Protein AF-A0A6V8PM82-F1 (afdb_monomer)

Mean predicted aligned error: 12.28 Å

Sequence (290 aa):
NHKRCKEFLENCGERPRVYRNTLIFLCPSESERISFDNFLKKKLAWHFIEKDKTLSITDEQRKEVREKIKKAEAEVKERIRSLYRLILLPSKEGFKEIDLGIPTYGADVTIDKEVYERLRGDGEILEKLSALSLKEKYIKDRDYVKTKNILESFYKTSGEVRVIRDEVLKDSIKEGVRQGLFGVGGIENGKPVCDHFKEEFSPEIVEEEIIIRAELCLPKPIEGISDEMFQSYITKIKECDRTLDITKIEEEIAQYDLSSEQRKKLEKEARRRKDELQDIVKPKEKYHNI

Solvent-accessible surface area (backbone atoms only — not comparable to full-atom values): 16347 Å² total; per-residue (Å²): 110,70,74,62,53,47,50,57,44,48,28,58,82,96,42,77,41,62,65,30,30,73,51,73,44,83,32,69,36,74,86,38,44,65,61,46,52,54,51,51,52,51,47,48,50,42,52,48,60,73,68,44,80,86,61,94,68,51,74,68,55,52,50,51,43,52,52,53,45,54,51,47,60,67,44,46,63,59,52,50,45,57,21,51,31,32,35,39,33,43,26,82,93,50,67,46,77,46,74,74,60,75,79,68,88,89,64,93,67,55,69,68,56,53,50,49,54,50,34,40,72,73,59,52,34,34,85,66,50,56,34,65,60,50,37,65,73,61,28,70,92,35,68,51,40,44,43,40,58,55,58,48,35,32,32,37,36,41,55,46,55,28,61,84,47,74,62,32,56,35,55,16,50,28,51,18,17,43,72,46,68,23,18,31,29,39,68,54,98,88,38,85,43,62,76,42,63,56,42,92,60,81,70,83,66,42,91,61,34,25,40,29,33,35,80,74,56,46,78,73,76,61,52,62,62,50,70,69,59,50,49,50,54,54,50,53,44,71,70,48,90,46,65,71,57,41,52,52,50,54,58,61,56,63,72,37,44,66,52,79,65,54,47,54,52,50,54,52,49,53,49,52,46,46,50,55,59,54,60,71,71,57,77,84,81,73,85,75,91,130

pLDDT: mean 89.61, std 12.21, range [36.56, 98.38]

Organism: NCBI:txid2754717

Structure (mmCIF, N/CA/C/O backbone):
data_AF-A0A6V8PM82-F1
#
_entry.id   AF-A0A6V8PM82-F1
#
loop_
_atom_site.group_PDB
_atom_site.id
_atom_site.type_symbol
_atom_site.label_atom_id
_atom_site.label_alt_id
_atom_site.label_comp_id
_atom_site.label_asym_id
_atom_site.label_entity_id
_atom_site.label_seq_id
_atom_site.pdbx_PDB_ins_code
_atom_site.Cartn_x
_atom_site.Cartn_y
_atom_site.Cartn_z
_atom_site.occupancy
_atom_site.B_iso_or_equiv
_atom_site.auth_seq_id
_atom_site.auth_comp_id
_atom_site.auth_asym_id
_atom_site.auth_atom_id
_atom_site.pdbx_PDB_model_num
ATOM 1 N N . ASN A 1 1 ? -1.133 3.840 -24.202 1.00 86.12 1 ASN A N 1
ATOM 2 C CA . ASN A 1 1 ? -0.928 3.343 -22.818 1.00 86.12 1 ASN A CA 1
ATOM 3 C C . ASN A 1 1 ? -2.239 3.193 -22.048 1.00 86.12 1 ASN A C 1
ATOM 5 O O . ASN A 1 1 ? -2.713 2.071 -21.922 1.00 86.12 1 ASN A O 1
ATOM 9 N N . HIS A 1 2 ? -2.891 4.291 -21.650 1.00 91.38 2 HIS A N 1
ATOM 10 C CA . HIS A 1 2 ? -4.091 4.324 -20.794 1.00 91.38 2 HIS A CA 1
ATOM 11 C C . HIS A 1 2 ? -5.190 3.282 -21.077 1.00 91.38 2 HIS A C 1
ATOM 13 O O . HIS A 1 2 ? -5.573 2.551 -20.169 1.00 91.38 2 HIS A O 1
ATOM 19 N N . LYS A 1 3 ? -5.676 3.161 -22.322 1.00 93.62 3 LYS A N 1
ATOM 20 C CA . LYS A 1 3 ? -6.758 2.214 -22.669 1.00 93.62 3 LYS A CA 1
ATOM 21 C C . LYS A 1 3 ? -6.414 0.761 -22.314 1.00 93.62 3 LYS A C 1
ATOM 23 O O . LYS A 1 3 ? -7.245 0.052 -21.764 1.00 93.62 3 LYS A O 1
ATOM 28 N N . ARG A 1 4 ? -5.181 0.337 -22.601 1.00 93.38 4 ARG A N 1
ATOM 29 C CA . ARG A 1 4 ? -4.720 -1.038 -22.362 1.00 93.38 4 ARG A CA 1
ATOM 30 C C . ARG A 1 4 ? -4.410 -1.286 -20.886 1.00 93.38 4 ARG A C 1
ATOM 32 O O . ARG A 1 4 ? -4.747 -2.336 -20.359 1.00 93.38 4 ARG A O 1
ATOM 39 N N . CYS A 1 5 ? -3.835 -0.300 -20.197 1.00 95.75 5 CYS A N 1
ATOM 40 C CA . CYS A 1 5 ? -3.656 -0.367 -18.744 1.00 95.75 5 CYS A CA 1
ATOM 41 C C . CYS A 1 5 ? -5.002 -0.465 -18.017 1.00 95.75 5 CYS A C 1
ATOM 43 O O . CYS A 1 5 ? -5.119 -1.238 -17.073 1.00 95.75 5 CYS A O 1
ATOM 45 N N . LYS A 1 6 ? -6.027 0.262 -18.482 1.00 95.31 6 LYS A N 1
ATOM 46 C CA . LYS A 1 6 ? -7.388 0.182 -17.937 1.00 95.31 6 LYS A CA 1
ATOM 47 C C . LYS A 1 6 ? -7.970 -1.225 -18.073 1.00 95.31 6 LYS A C 1
ATOM 49 O O . LYS A 1 6 ? -8.468 -1.765 -17.097 1.00 95.31 6 LYS A O 1
ATOM 54 N N . GLU A 1 7 ? -7.820 -1.848 -19.238 1.00 95.06 7 GLU A N 1
ATOM 55 C CA . GLU A 1 7 ? -8.253 -3.232 -19.462 1.00 95.06 7 GLU A CA 1
ATOM 56 C C . GLU A 1 7 ? -7.586 -4.216 -18.484 1.00 95.06 7 GLU A C 1
ATOM 58 O O . GLU A 1 7 ? -8.271 -5.030 -17.867 1.00 95.06 7 GLU A O 1
ATOM 63 N N . PHE A 1 8 ? -6.269 -4.101 -18.279 1.00 94.81 8 PHE A N 1
ATOM 64 C CA . PHE A 1 8 ? -5.537 -4.927 -17.310 1.00 94.81 8 PHE A CA 1
ATOM 65 C C . PHE A 1 8 ? -5.899 -4.627 -15.854 1.00 94.81 8 PHE A C 1
ATOM 67 O O . PHE A 1 8 ? -5.850 -5.520 -15.006 1.00 94.81 8 PHE A O 1
ATOM 74 N N . LEU A 1 9 ? -6.248 -3.377 -15.554 1.00 95.00 9 LEU A N 1
ATOM 75 C CA . LEU A 1 9 ? -6.703 -2.966 -14.233 1.00 95.00 9 LEU A CA 1
ATOM 76 C C . LEU A 1 9 ? -8.090 -3.526 -13.915 1.00 95.00 9 LEU A C 1
ATOM 78 O O . LEU A 1 9 ? -8.347 -3.907 -12.776 1.00 95.00 9 LEU A O 1
ATOM 82 N N . GLU A 1 10 ? -8.969 -3.585 -14.911 1.00 94.69 10 GLU A N 1
ATOM 83 C CA . GLU A 1 10 ? -10.346 -4.050 -14.762 1.00 94.69 10 GLU A CA 1
ATOM 84 C C . GLU A 1 10 ? -10.457 -5.575 -14.822 1.00 94.69 10 GLU A C 1
ATOM 86 O O . GLU A 1 10 ? -11.339 -6.126 -14.164 1.00 94.69 10 GLU A O 1
ATOM 91 N N . ASN A 1 11 ? -9.551 -6.267 -15.527 1.00 95.50 11 ASN A N 1
ATOM 92 C CA . ASN A 1 11 ? -9.669 -7.700 -15.804 1.00 95.50 11 ASN A CA 1
ATOM 93 C C . ASN A 1 11 ? -8.402 -8.518 -15.479 1.00 95.50 11 ASN A C 1
ATOM 95 O O . ASN A 1 11 ? -7.257 -8.058 -15.552 1.00 95.50 11 ASN A O 1
ATOM 99 N N . CYS A 1 12 ? -8.610 -9.784 -15.124 1.00 91.06 12 CYS A N 1
ATOM 100 C CA . CYS A 1 12 ? -7.585 -10.816 -14.995 1.00 91.06 12 CYS A CA 1
ATOM 101 C C . CYS A 1 12 ? -8.008 -12.022 -15.842 1.00 91.06 12 CYS A C 1
ATOM 103 O O . CYS A 1 12 ? -8.772 -12.878 -15.390 1.00 91.06 12 CYS A O 1
ATOM 105 N N . GLY A 1 13 ? -7.570 -12.040 -17.104 1.00 90.50 13 GLY A N 1
ATOM 106 C CA . GLY A 1 13 ? -8.181 -12.900 -18.115 1.00 90.50 13 GLY A CA 1
ATOM 107 C C . GLY A 1 13 ? -9.628 -12.467 -18.348 1.00 90.50 13 GLY A C 1
ATOM 108 O O . GLY A 1 13 ? -9.888 -11.288 -18.567 1.00 90.50 13 GLY A O 1
ATOM 109 N N . GLU A 1 14 ? -10.565 -13.403 -18.241 1.00 92.19 14 GLU A N 1
ATOM 110 C CA . GLU A 1 14 ? -11.999 -13.149 -18.455 1.00 92.19 14 GLU A CA 1
ATOM 111 C C . GLU A 1 14 ? -12.741 -12.668 -17.197 1.00 92.19 14 GLU A C 1
ATOM 113 O O . GLU A 1 14 ? -13.923 -12.339 -17.256 1.00 92.19 14 GLU A O 1
ATOM 118 N N . ARG A 1 15 ? -12.079 -12.648 -16.032 1.00 95.88 15 ARG A N 1
ATOM 119 C CA . ARG A 1 15 ? -12.718 -12.300 -14.754 1.00 95.88 15 ARG A CA 1
ATOM 120 C C . ARG A 1 15 ? -12.429 -10.851 -14.361 1.00 95.88 15 ARG A C 1
ATOM 122 O O . ARG A 1 15 ? -11.290 -10.408 -14.534 1.00 95.88 15 ARG A O 1
ATOM 129 N N . PRO A 1 16 ? -13.384 -10.147 -13.724 1.00 96.06 16 PRO A N 1
ATOM 130 C CA . PRO A 1 16 ? -13.113 -8.850 -13.120 1.00 96.06 16 PRO A CA 1
ATOM 131 C C . PRO A 1 16 ? -11.991 -8.946 -12.082 1.00 96.06 16 PRO A C 1
ATOM 133 O O . PRO A 1 16 ? -11.987 -9.825 -11.215 1.00 96.06 16 PRO A O 1
ATOM 136 N N . ARG A 1 17 ? -11.031 -8.025 -12.146 1.00 95.56 17 ARG A N 1
ATOM 137 C CA . ARG A 1 17 ? -9.928 -7.953 -11.192 1.00 95.56 17 ARG A CA 1
ATOM 138 C C . ARG A 1 17 ? -10.409 -7.359 -9.874 1.00 95.56 17 ARG A C 1
ATOM 140 O O . ARG A 1 17 ? -11.002 -6.280 -9.824 1.00 95.56 17 ARG A O 1
ATOM 147 N N . VAL A 1 18 ? -10.090 -8.064 -8.795 1.00 95.88 18 VAL A N 1
ATOM 148 C CA . VAL A 1 18 ? -10.409 -7.662 -7.422 1.00 95.88 18 VAL A CA 1
ATOM 149 C C . VAL A 1 18 ? -9.288 -6.799 -6.839 1.00 95.88 18 VAL A C 1
ATOM 151 O O . VAL A 1 18 ? -9.529 -5.674 -6.416 1.00 95.88 18 VAL A O 1
ATOM 154 N N . TYR A 1 19 ? -8.048 -7.289 -6.888 1.00 96.25 19 TYR A N 1
ATOM 155 C CA . TYR A 1 19 ? -6.870 -6.596 -6.359 1.00 96.25 19 TYR A CA 1
ATOM 156 C C . TYR A 1 19 ? -6.294 -5.634 -7.392 1.00 96.25 19 TYR A C 1
ATOM 158 O O . TYR A 1 19 ? -5.346 -5.944 -8.112 1.00 96.25 19 TYR A O 1
ATOM 166 N N . ARG A 1 20 ? -6.958 -4.489 -7.541 1.00 95.62 20 ARG A N 1
ATOM 167 C CA . ARG A 1 20 ? -6.620 -3.484 -8.553 1.00 95.62 20 ARG A CA 1
ATOM 168 C C . ARG A 1 20 ? -5.468 -2.597 -8.112 1.00 95.62 20 ARG A C 1
ATOM 170 O O . ARG A 1 20 ? -4.673 -2.186 -8.947 1.00 95.62 20 ARG A O 1
ATOM 177 N N . ASN A 1 21 ? -5.362 -2.312 -6.815 1.00 96.75 21 ASN A N 1
ATOM 178 C CA . ASN A 1 21 ? -4.400 -1.346 -6.299 1.00 96.75 21 ASN A CA 1
ATOM 179 C C . ASN A 1 21 ? -2.950 -1.855 -6.325 1.00 96.75 21 ASN A C 1
ATOM 181 O O . ASN A 1 21 ? -2.027 -1.059 -6.205 1.00 96.75 21 ASN A O 1
ATOM 185 N N . THR A 1 22 ? -2.731 -3.155 -6.533 1.00 94.19 22 THR A N 1
ATOM 186 C CA . THR A 1 22 ? -1.397 -3.775 -6.564 1.00 94.19 22 THR A CA 1
ATOM 187 C C . THR A 1 22 ? -0.667 -3.622 -7.899 1.00 94.19 22 THR A C 1
ATOM 189 O O . THR A 1 22 ? 0.520 -3.928 -7.983 1.00 94.19 22 THR A O 1
ATOM 192 N N . LEU A 1 23 ? -1.347 -3.160 -8.954 1.00 95.56 23 LEU A N 1
ATOM 193 C CA . LEU A 1 23 ? -0.733 -2.995 -10.269 1.00 95.56 23 LEU A CA 1
ATOM 194 C C . LEU A 1 23 ? 0.030 -1.676 -10.375 1.00 95.56 23 LEU A C 1
ATOM 196 O O . LEU A 1 23 ? -0.482 -0.614 -10.028 1.00 95.56 23 LEU A O 1
ATOM 200 N N . ILE A 1 24 ? 1.233 -1.757 -10.935 1.00 97.00 24 ILE A N 1
ATOM 201 C CA . ILE A 1 24 ? 2.079 -0.621 -11.298 1.00 97.00 24 ILE A CA 1
ATOM 202 C C . ILE A 1 24 ? 2.462 -0.826 -12.760 1.00 97.00 24 ILE A C 1
ATOM 204 O O . ILE A 1 24 ? 3.026 -1.863 -13.113 1.00 97.00 24 ILE A O 1
ATOM 208 N N . PHE A 1 25 ? 2.136 0.133 -13.623 1.00 97.44 25 PHE A N 1
ATOM 209 C CA . PHE A 1 25 ? 2.439 0.024 -15.047 1.00 97.44 25 PHE A CA 1
ATOM 210 C C . PHE A 1 25 ? 3.606 0.926 -15.411 1.00 97.44 25 PHE A C 1
ATOM 212 O O . PHE A 1 25 ? 3.500 2.140 -15.268 1.00 97.44 25 PHE A O 1
ATOM 219 N N . LEU A 1 26 ? 4.674 0.347 -15.956 1.00 96.81 26 LEU A N 1
ATOM 220 C CA . LEU A 1 26 ? 5.738 1.099 -16.610 1.00 96.81 26 LEU A CA 1
ATOM 221 C C . LEU A 1 26 ? 5.440 1.194 -18.109 1.00 96.81 26 LEU A C 1
ATOM 223 O O . LEU A 1 26 ? 5.347 0.184 -18.807 1.00 96.81 26 LEU A O 1
ATOM 227 N N . CYS A 1 27 ? 5.266 2.415 -18.594 1.00 96.44 27 CYS A N 1
ATOM 228 C CA . CYS A 1 27 ? 4.788 2.718 -19.932 1.00 96.44 27 CYS A CA 1
ATOM 229 C C . CYS A 1 27 ? 5.821 3.515 -20.742 1.00 96.44 27 CYS A C 1
ATOM 231 O O . CYS A 1 27 ? 6.592 4.296 -20.175 1.00 96.44 27 CYS A O 1
ATOM 233 N N . PRO A 1 28 ? 5.814 3.363 -22.079 1.00 95.19 28 PRO A N 1
ATOM 234 C CA . PRO A 1 28 ? 6.644 4.175 -22.950 1.00 95.19 28 PRO A CA 1
ATOM 235 C C . PRO A 1 28 ? 6.141 5.623 -22.998 1.00 95.19 28 PRO A C 1
ATOM 237 O O . PRO A 1 28 ? 4.937 5.859 -23.115 1.00 95.19 28 PRO A O 1
ATOM 240 N N . SER A 1 29 ? 7.053 6.588 -22.982 1.00 94.00 29 SER A N 1
ATOM 241 C CA . SER A 1 29 ? 6.773 7.974 -23.327 1.00 94.00 29 SER A CA 1
ATOM 242 C C . SER A 1 29 ? 6.595 8.099 -24.836 1.00 94.00 29 SER A C 1
ATOM 244 O O . SER A 1 29 ? 7.495 7.786 -25.618 1.00 94.00 29 SER A O 1
ATOM 246 N N . GLU A 1 30 ? 5.431 8.587 -25.260 1.00 91.62 30 GLU A N 1
ATOM 247 C CA . GLU A 1 30 ? 5.135 8.773 -26.683 1.00 91.62 30 GLU A CA 1
ATOM 248 C C . GLU A 1 30 ? 6.036 9.842 -27.326 1.00 91.62 30 GLU A C 1
ATOM 250 O O . GLU A 1 30 ? 6.325 9.753 -28.518 1.00 91.62 30 GLU A O 1
ATOM 255 N N . SER A 1 31 ? 6.576 10.787 -26.542 1.00 91.00 31 SER A N 1
ATOM 256 C CA . SER A 1 31 ? 7.544 11.776 -27.038 1.00 91.00 31 SER A CA 1
ATOM 257 C C . SER A 1 31 ? 8.873 11.144 -27.467 1.00 91.00 31 SER A C 1
ATOM 259 O O . SER A 1 31 ? 9.526 11.638 -28.382 1.00 91.00 31 SER A O 1
ATOM 261 N N . GLU A 1 32 ? 9.271 10.036 -26.835 1.00 92.25 32 GLU A N 1
ATOM 262 C CA . GLU A 1 32 ? 10.537 9.345 -27.115 1.00 92.25 32 GLU A CA 1
ATOM 263 C C . GLU A 1 32 ? 10.401 8.278 -28.207 1.00 92.25 32 GLU A C 1
ATOM 265 O O . GLU A 1 32 ? 11.404 7.820 -28.760 1.00 92.25 32 GLU A O 1
ATOM 270 N N . ARG A 1 33 ? 9.168 7.886 -28.559 1.00 93.31 33 ARG A N 1
ATOM 271 C CA . ARG A 1 33 ? 8.899 6.771 -29.477 1.00 93.31 33 ARG A CA 1
ATOM 272 C C . ARG A 1 33 ? 9.549 6.965 -30.844 1.00 93.31 33 ARG A C 1
ATOM 274 O O . ARG A 1 33 ? 10.238 6.070 -31.321 1.00 93.31 33 ARG A O 1
ATOM 281 N N . ILE A 1 34 ? 9.384 8.137 -31.460 1.00 95.12 34 ILE A N 1
ATOM 282 C CA . ILE A 1 34 ? 9.930 8.414 -32.802 1.00 95.12 34 ILE A CA 1
ATOM 283 C C . ILE A 1 34 ? 11.464 8.342 -32.790 1.00 95.12 34 ILE A C 1
ATOM 285 O O . ILE A 1 34 ? 12.078 7.755 -33.684 1.00 95.12 34 ILE A O 1
ATOM 289 N N . SER A 1 35 ? 12.088 8.925 -31.764 1.00 93.81 35 SER A N 1
ATOM 290 C CA . SER A 1 35 ? 13.542 8.905 -31.575 1.00 93.81 35 SER A CA 1
ATOM 291 C C . SER A 1 35 ? 14.058 7.472 -31.407 1.00 93.81 35 SER A C 1
ATOM 293 O O . SER A 1 35 ? 15.005 7.061 -32.086 1.00 93.81 35 SER A O 1
ATOM 295 N N . PHE A 1 36 ? 13.382 6.683 -30.567 1.00 95.38 36 PHE A N 1
ATOM 296 C CA . PHE A 1 36 ? 13.703 5.280 -30.328 1.00 95.38 36 PHE A CA 1
ATOM 297 C C . PHE A 1 36 ? 13.551 4.416 -31.588 1.00 95.38 36 PHE A C 1
ATOM 299 O O . PHE A 1 36 ? 14.454 3.645 -31.919 1.00 95.38 36 PHE A O 1
ATOM 306 N N . ASP A 1 37 ? 12.458 4.579 -32.334 1.00 96.12 37 ASP A N 1
ATOM 307 C CA . ASP A 1 37 ? 12.194 3.823 -33.561 1.00 96.12 37 ASP A CA 1
ATOM 308 C C . ASP A 1 37 ? 13.252 4.107 -34.634 1.00 96.12 37 ASP A C 1
ATOM 310 O O . ASP A 1 37 ? 13.757 3.186 -35.283 1.00 96.12 37 ASP A O 1
ATOM 314 N N . ASN A 1 38 ? 13.638 5.374 -34.806 1.00 96.62 38 ASN A N 1
ATOM 315 C CA . ASN A 1 38 ? 14.694 5.764 -35.741 1.00 96.62 38 ASN A CA 1
ATOM 316 C C . ASN A 1 38 ? 16.052 5.176 -35.342 1.00 96.62 38 ASN A C 1
ATOM 318 O O . ASN A 1 38 ? 16.787 4.666 -36.193 1.00 96.62 38 ASN A O 1
ATOM 322 N N . PHE A 1 39 ? 16.372 5.201 -34.048 1.00 96.69 39 PHE A N 1
ATOM 323 C CA . PHE A 1 39 ? 17.567 4.563 -33.508 1.00 96.69 39 PHE A CA 1
ATOM 324 C C . PHE A 1 39 ? 17.580 3.052 -33.786 1.00 96.69 39 PHE A C 1
ATOM 326 O O . PHE A 1 39 ? 18.575 2.530 -34.295 1.00 96.69 39 PHE A O 1
ATOM 333 N N . LEU A 1 40 ? 16.469 2.357 -33.527 1.00 95.75 40 LEU A N 1
ATOM 334 C CA . LEU A 1 40 ? 16.364 0.913 -33.728 1.00 95.75 40 LEU A CA 1
ATOM 335 C C . LEU A 1 40 ? 16.482 0.535 -35.209 1.00 95.75 40 LEU A C 1
ATOM 337 O O . LEU A 1 40 ? 17.244 -0.371 -35.549 1.00 95.75 40 LEU A O 1
ATOM 341 N N . LYS A 1 41 ? 15.799 1.263 -36.104 1.00 96.69 41 LYS A N 1
ATOM 342 C CA . LYS A 1 41 ? 15.927 1.082 -37.560 1.00 96.69 41 LYS A CA 1
ATOM 343 C C . LYS A 1 41 ? 17.373 1.242 -38.015 1.00 96.69 41 LYS A C 1
ATOM 345 O O . LYS A 1 41 ? 17.871 0.407 -38.764 1.00 96.69 41 LYS A O 1
ATOM 350 N N . LYS A 1 42 ? 18.070 2.271 -37.526 1.00 96.12 42 LYS A N 1
ATOM 351 C CA . LYS A 1 42 ? 19.482 2.508 -37.851 1.00 96.12 42 LYS A CA 1
ATOM 352 C C . LYS A 1 42 ? 20.384 1.388 -37.328 1.00 96.12 42 LYS A C 1
ATOM 354 O O . LYS A 1 42 ? 21.257 0.929 -38.058 1.00 96.12 42 LYS A O 1
ATOM 359 N N . LYS A 1 43 ? 20.155 0.903 -36.102 1.00 95.38 43 LYS A N 1
ATOM 360 C CA . LYS A 1 43 ? 20.876 -0.252 -35.540 1.00 95.38 43 LYS A CA 1
ATOM 361 C C . LYS A 1 43 ? 20.697 -1.501 -36.407 1.00 95.38 43 LYS A C 1
ATOM 363 O O . LYS A 1 43 ? 21.684 -2.167 -36.715 1.00 95.38 43 LYS A O 1
ATOM 368 N N . LEU A 1 44 ? 19.462 -1.796 -36.817 1.00 95.94 44 LEU A N 1
ATOM 369 C CA . LEU A 1 44 ? 19.150 -2.930 -37.691 1.00 95.94 44 LEU A CA 1
ATOM 370 C C . LEU A 1 44 ? 19.777 -2.773 -39.077 1.00 95.94 44 LEU A C 1
ATOM 372 O O . LEU A 1 44 ? 20.352 -3.729 -39.582 1.00 95.94 44 LEU A O 1
ATOM 376 N N . ALA A 1 45 ? 19.740 -1.571 -39.658 1.00 96.19 45 ALA A N 1
ATOM 377 C CA . ALA A 1 45 ? 20.392 -1.287 -40.933 1.00 96.19 45 ALA A CA 1
ATOM 378 C C . ALA A 1 45 ? 21.894 -1.598 -40.880 1.00 96.19 45 ALA A C 1
ATOM 380 O O . ALA A 1 45 ? 22.403 -2.277 -41.767 1.00 96.19 45 ALA A O 1
ATOM 381 N N . TRP A 1 46 ? 22.590 -1.201 -39.807 1.00 95.56 46 TRP A N 1
ATOM 382 C CA . TRP A 1 46 ? 23.998 -1.566 -39.628 1.00 95.56 46 TRP A CA 1
ATOM 383 C C . TRP A 1 46 ? 24.215 -3.078 -39.531 1.00 95.56 46 TRP A C 1
ATOM 385 O O . TRP A 1 46 ? 25.141 -3.592 -40.150 1.00 95.56 46 TRP A O 1
ATOM 395 N N . HIS A 1 47 ? 23.343 -3.801 -38.821 1.00 93.38 47 HIS A N 1
ATOM 396 C CA . HIS A 1 47 ? 23.418 -5.266 -38.755 1.00 93.38 47 HIS A CA 1
ATOM 397 C C . HIS A 1 47 ? 23.165 -5.923 -40.118 1.00 93.38 47 HIS A C 1
ATOM 399 O O . HIS A 1 47 ? 23.768 -6.950 -40.421 1.00 93.38 47 HIS A O 1
ATOM 405 N N . PHE A 1 48 ? 22.272 -5.364 -40.939 1.00 94.69 48 PHE A N 1
ATOM 406 C CA . PHE A 1 48 ? 22.040 -5.867 -42.291 1.00 94.69 48 PHE A CA 1
ATOM 407 C C . PHE A 1 48 ? 23.254 -5.635 -43.188 1.00 94.69 48 PHE A C 1
ATOM 409 O O . PHE A 1 48 ? 23.677 -6.573 -43.853 1.00 94.69 48 PHE A O 1
ATOM 416 N N . ILE A 1 49 ? 23.866 -4.448 -43.133 1.00 93.62 49 ILE A N 1
ATOM 417 C CA . ILE A 1 49 ? 25.096 -4.142 -43.880 1.00 93.62 49 ILE A CA 1
ATOM 418 C C . ILE A 1 49 ? 26.238 -5.082 -43.473 1.00 93.62 49 ILE A C 1
ATOM 420 O O . ILE A 1 49 ? 26.952 -5.580 -44.333 1.00 93.62 49 ILE A O 1
ATOM 424 N N . GLU A 1 50 ? 26.408 -5.361 -42.177 1.00 92.00 50 GLU A N 1
ATOM 425 C CA . GLU A 1 50 ? 27.460 -6.273 -41.707 1.00 92.00 50 GLU A CA 1
ATOM 426 C C . GLU A 1 50 ? 27.264 -7.715 -42.206 1.00 92.00 50 GLU A C 1
ATOM 428 O O . GLU A 1 50 ? 28.235 -8.409 -42.518 1.00 92.00 50 GLU A O 1
ATOM 433 N N . LYS A 1 51 ? 26.010 -8.177 -42.272 1.00 91.69 51 LYS A N 1
ATOM 434 C CA . LYS A 1 51 ? 25.669 -9.551 -42.671 1.00 91.69 51 LYS A CA 1
ATOM 435 C C . LYS A 1 51 ? 25.628 -9.753 -44.183 1.00 91.69 51 LYS A C 1
ATOM 437 O O . LYS A 1 51 ? 25.758 -10.892 -44.636 1.00 91.69 51 LYS A O 1
ATOM 442 N N . ASP A 1 52 ? 25.428 -8.689 -44.951 1.00 91.75 52 ASP A N 1
ATOM 443 C CA . ASP A 1 52 ? 25.316 -8.765 -46.399 1.00 91.75 52 ASP A CA 1
ATOM 444 C C . ASP A 1 52 ? 26.696 -8.902 -47.060 1.00 91.75 52 ASP A C 1
ATOM 446 O O . ASP A 1 52 ? 27.505 -7.976 -47.111 1.00 91.75 52 ASP A O 1
ATOM 450 N N . LYS A 1 53 ? 26.964 -10.098 -47.591 1.00 86.19 53 LYS A N 1
ATOM 451 C CA . LYS A 1 53 ? 28.213 -10.418 -48.296 1.00 86.19 53 LYS A CA 1
ATOM 452 C C . LYS A 1 53 ? 28.229 -9.932 -49.748 1.00 86.19 53 LYS A C 1
ATOM 454 O O . LYS A 1 53 ? 29.281 -10.005 -50.376 1.00 86.19 53 LYS A O 1
ATOM 459 N N . THR A 1 54 ? 27.089 -9.499 -50.287 1.00 90.94 54 THR A N 1
ATOM 460 C CA . THR A 1 54 ? 26.965 -9.022 -51.673 1.00 90.94 54 THR A CA 1
ATOM 461 C C . THR A 1 54 ? 27.416 -7.570 -51.826 1.00 90.94 54 THR A C 1
ATOM 463 O O . THR A 1 54 ? 27.763 -7.143 -52.926 1.00 90.94 54 THR A O 1
ATOM 466 N N . LEU A 1 55 ? 27.479 -6.823 -50.720 1.00 87.31 55 LEU A N 1
ATOM 467 C CA . LEU A 1 55 ? 27.973 -5.453 -50.696 1.00 87.31 55 LEU A CA 1
ATOM 468 C C . LEU A 1 55 ? 29.493 -5.414 -50.899 1.00 87.31 55 LEU A C 1
ATOM 470 O O . LEU A 1 55 ? 30.263 -6.070 -50.194 1.00 87.31 55 LEU A O 1
ATOM 474 N N . SER A 1 56 ? 29.942 -4.584 -51.838 1.00 84.06 56 SER A N 1
ATOM 475 C CA . SER A 1 56 ? 31.363 -4.293 -52.053 1.00 84.06 56 SER A CA 1
ATOM 476 C C . SER A 1 56 ? 31.861 -3.253 -51.042 1.00 84.06 56 SER A C 1
ATOM 478 O O . SER A 1 56 ? 32.035 -2.085 -51.374 1.00 84.06 56 SER A O 1
ATOM 480 N N . ILE A 1 57 ? 32.048 -3.683 -49.793 1.00 86.75 57 ILE A N 1
ATOM 481 C CA . ILE A 1 57 ? 32.543 -2.859 -48.676 1.00 86.75 57 ILE A CA 1
ATOM 482 C C . ILE A 1 57 ? 34.033 -3.100 -48.405 1.00 86.75 57 ILE A C 1
ATOM 484 O O . ILE A 1 57 ? 34.458 -4.254 -48.268 1.00 86.75 57 ILE A O 1
ATOM 488 N N . THR A 1 58 ? 34.806 -2.013 -48.290 1.00 89.44 58 THR A N 1
ATOM 489 C CA . THR A 1 58 ? 36.244 -2.047 -47.957 1.00 89.44 58 THR A CA 1
ATOM 490 C C . THR A 1 58 ? 36.477 -2.463 -46.504 1.00 89.44 58 THR A C 1
ATOM 492 O O . THR A 1 58 ? 35.566 -2.428 -45.671 1.00 89.44 58 THR A O 1
ATOM 495 N N . ASP A 1 59 ? 37.710 -2.841 -46.166 1.00 87.75 59 ASP A N 1
ATOM 496 C CA . ASP A 1 59 ? 38.062 -3.206 -44.790 1.00 87.75 59 ASP A CA 1
ATOM 497 C C . ASP A 1 59 ? 37.903 -2.033 -43.810 1.00 87.75 59 ASP A C 1
ATOM 499 O O . ASP A 1 59 ? 37.449 -2.239 -42.679 1.00 87.75 59 ASP A O 1
ATOM 503 N N . GLU A 1 60 ? 38.176 -0.792 -44.238 1.00 90.88 60 GLU A N 1
ATOM 504 C CA . GLU A 1 60 ? 37.905 0.390 -43.409 1.00 90.88 60 GLU A CA 1
ATOM 505 C C . GLU A 1 60 ? 36.404 0.577 -43.160 1.00 90.88 60 GLU A C 1
ATOM 507 O O . GLU A 1 60 ? 35.995 0.805 -42.021 1.00 90.88 60 GLU A O 1
ATOM 512 N N . GLN A 1 61 ? 35.566 0.407 -44.189 1.00 91.62 61 GLN A N 1
ATOM 513 C CA . GLN A 1 61 ? 34.108 0.493 -44.054 1.00 91.62 61 GLN A CA 1
ATOM 514 C C . GLN A 1 61 ? 33.557 -0.615 -43.149 1.00 91.62 61 GLN A C 1
ATOM 516 O O . GLN A 1 61 ? 32.691 -0.361 -42.313 1.00 91.62 61 GLN A O 1
ATOM 521 N N . ARG A 1 62 ? 34.089 -1.843 -43.247 1.00 90.00 62 ARG A N 1
ATOM 522 C CA . ARG A 1 62 ? 33.735 -2.946 -42.334 1.00 90.00 62 ARG A CA 1
ATOM 523 C C . ARG A 1 62 ? 34.070 -2.605 -40.886 1.00 90.00 62 ARG A C 1
ATOM 525 O O . ARG A 1 62 ? 33.279 -2.906 -39.990 1.00 90.00 62 ARG A O 1
ATOM 532 N N . LYS A 1 63 ? 35.227 -1.981 -40.644 1.00 92.81 63 LYS A N 1
ATOM 533 C CA . LYS A 1 63 ? 35.614 -1.524 -39.306 1.00 92.81 63 LYS A CA 1
ATOM 534 C C . LYS A 1 63 ? 34.660 -0.443 -38.796 1.00 92.81 63 LYS A C 1
ATOM 536 O O . LYS A 1 63 ? 34.186 -0.562 -37.668 1.00 92.81 63 LYS A O 1
ATOM 541 N N . GLU A 1 64 ? 34.310 0.539 -39.628 1.00 93.94 64 GLU A N 1
ATOM 542 C CA . GLU A 1 64 ? 33.340 1.576 -39.260 1.00 93.94 64 GLU A CA 1
ATOM 543 C C . GLU A 1 64 ? 31.977 0.968 -38.895 1.00 93.94 64 GLU A C 1
ATOM 545 O O . GLU A 1 64 ? 31.422 1.289 -37.844 1.00 93.94 64 GLU A O 1
ATOM 550 N N . VAL A 1 65 ? 31.446 0.052 -39.714 1.00 93.94 65 VAL A N 1
ATOM 551 C CA . VAL A 1 65 ? 30.159 -0.616 -39.451 1.00 93.94 65 VAL A CA 1
ATOM 552 C C . VAL A 1 65 ? 30.177 -1.316 -38.089 1.00 93.94 65 VAL A C 1
ATOM 554 O O . VAL A 1 65 ? 29.257 -1.117 -37.293 1.00 93.94 65 VAL A O 1
ATOM 557 N N . ARG A 1 66 ? 31.245 -2.059 -37.770 1.00 93.25 66 ARG A N 1
ATOM 558 C CA . ARG A 1 66 ? 31.408 -2.710 -36.457 1.00 93.25 66 ARG A CA 1
ATOM 559 C C . ARG A 1 66 ? 31.440 -1.708 -35.306 1.00 93.25 66 ARG A C 1
ATOM 561 O O . ARG A 1 66 ? 30.823 -1.944 -34.269 1.00 93.25 66 ARG A O 1
ATOM 568 N N . GLU A 1 67 ? 32.120 -0.576 -35.474 1.00 95.50 67 GLU A N 1
ATOM 569 C CA . GLU A 1 67 ? 32.146 0.489 -34.467 1.00 95.50 67 GLU A CA 1
ATOM 570 C C . GLU A 1 67 ? 30.757 1.112 -34.257 1.00 95.50 67 GLU A C 1
ATOM 572 O O . GLU A 1 67 ? 30.343 1.319 -33.113 1.00 95.50 67 GLU A O 1
ATOM 577 N N . LYS A 1 68 ? 29.993 1.357 -35.333 1.00 95.31 68 LYS A N 1
ATOM 578 C CA . LYS A 1 68 ? 28.606 1.847 -35.231 1.00 95.31 68 LYS A CA 1
ATOM 579 C C . LYS A 1 68 ? 27.695 0.836 -34.539 1.00 95.31 68 LYS A C 1
ATOM 581 O O . LYS A 1 68 ? 26.868 1.253 -33.729 1.00 95.31 68 LYS A O 1
ATOM 586 N N . ILE A 1 69 ? 27.843 -0.459 -34.832 1.00 95.00 69 ILE A N 1
ATOM 587 C CA . ILE A 1 69 ? 27.102 -1.540 -34.165 1.00 95.00 69 ILE A CA 1
ATOM 588 C C . ILE A 1 69 ? 27.405 -1.532 -32.671 1.00 95.00 69 ILE A C 1
ATOM 590 O O . ILE A 1 69 ? 26.479 -1.385 -31.878 1.00 95.00 69 ILE A O 1
ATOM 594 N N . LYS A 1 70 ? 28.687 -1.579 -32.293 1.00 95.44 70 LYS A N 1
ATOM 595 C CA . LYS A 1 70 ? 29.115 -1.579 -30.889 1.00 95.44 70 LYS A CA 1
ATOM 596 C C . LYS A 1 70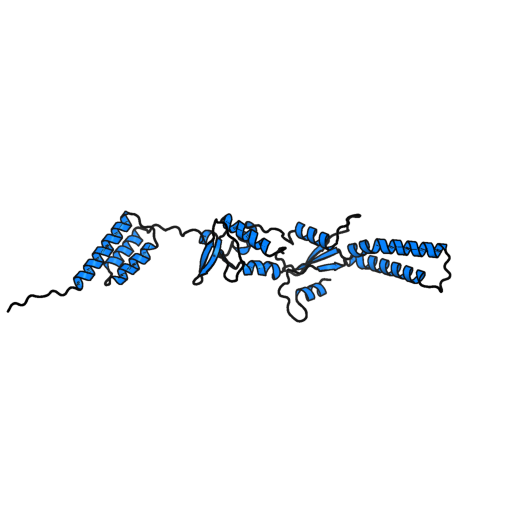 ? 28.611 -0.346 -30.135 1.00 95.44 70 LYS A C 1
ATOM 598 O O . LYS A 1 70 ? 28.139 -0.455 -29.006 1.00 95.44 70 LYS A O 1
ATOM 603 N N . LYS A 1 71 ? 28.667 0.832 -30.766 1.00 93.88 71 LYS A N 1
ATOM 604 C CA . LYS A 1 71 ? 28.125 2.070 -30.190 1.00 93.88 71 LYS A CA 1
ATOM 605 C C . LYS A 1 71 ? 26.609 1.987 -29.997 1.00 93.88 71 LYS A C 1
ATOM 607 O O . LYS A 1 71 ? 26.112 2.315 -28.925 1.00 93.88 71 LYS A O 1
ATOM 612 N N . ALA A 1 72 ? 25.875 1.526 -31.009 1.00 93.81 72 ALA A N 1
ATOM 613 C CA . ALA A 1 72 ? 24.430 1.360 -30.907 1.00 93.81 72 ALA A CA 1
ATOM 614 C C . ALA A 1 72 ? 24.050 0.326 -29.834 1.00 93.81 72 ALA A C 1
ATOM 616 O O . ALA A 1 72 ? 23.074 0.523 -29.125 1.00 93.81 72 ALA A O 1
ATOM 617 N N . GLU A 1 73 ? 24.809 -0.756 -29.676 1.00 92.88 73 GLU A N 1
ATOM 618 C CA . GLU A 1 73 ? 24.594 -1.739 -28.610 1.00 92.88 73 GLU A CA 1
ATOM 619 C C . GLU A 1 73 ? 24.765 -1.138 -27.215 1.00 92.88 73 GLU A C 1
ATOM 621 O O . GLU A 1 73 ? 23.914 -1.369 -26.356 1.00 92.88 73 GLU A O 1
ATOM 626 N N . ALA A 1 74 ? 25.793 -0.311 -27.014 1.00 90.38 74 ALA A N 1
ATOM 627 C CA . ALA A 1 74 ? 26.005 0.395 -25.753 1.00 90.38 74 ALA A CA 1
ATOM 628 C C . ALA A 1 74 ? 24.857 1.372 -25.423 1.00 90.38 74 ALA A C 1
ATOM 630 O O . ALA A 1 74 ? 24.440 1.466 -24.272 1.00 90.38 74 ALA A O 1
ATOM 631 N N . GLU A 1 75 ? 24.295 2.051 -26.430 1.00 90.94 75 GLU A N 1
ATOM 632 C CA . GLU A 1 75 ? 23.207 3.024 -26.245 1.00 90.94 75 GLU A CA 1
ATOM 633 C C . GLU A 1 75 ? 21.821 2.385 -26.023 1.00 90.94 75 GLU A C 1
ATOM 635 O O . GLU A 1 75 ? 20.917 3.056 -25.525 1.00 90.94 75 GLU A O 1
ATOM 640 N N . VAL A 1 76 ? 21.603 1.107 -26.377 1.00 91.25 76 VAL A N 1
ATOM 641 C CA . VAL A 1 76 ? 20.265 0.472 -26.308 1.00 91.25 76 VAL A CA 1
ATOM 642 C C . VAL A 1 76 ? 19.662 0.573 -24.909 1.00 91.25 76 VAL A C 1
ATOM 644 O O . VAL A 1 76 ? 18.483 0.903 -24.783 1.00 91.25 76 VAL A O 1
ATOM 647 N N . LYS A 1 77 ? 20.458 0.306 -23.864 1.00 87.44 77 LYS A N 1
ATOM 648 C CA . LYS A 1 77 ? 19.990 0.341 -22.470 1.00 87.44 77 LYS A CA 1
ATOM 649 C C . LYS A 1 77 ? 19.437 1.724 -22.127 1.00 87.44 77 LYS A C 1
ATOM 651 O O . LYS A 1 77 ? 18.308 1.824 -21.660 1.00 87.44 77 LYS A O 1
ATOM 656 N N . GLU A 1 78 ? 20.194 2.779 -22.417 1.00 87.94 78 GLU A N 1
ATOM 657 C CA . GLU A 1 78 ? 19.790 4.167 -22.158 1.00 87.94 78 GLU A CA 1
ATOM 658 C C . GLU A 1 78 ? 18.545 4.550 -22.964 1.00 87.94 78 GLU A C 1
ATOM 660 O O . GLU A 1 78 ? 17.594 5.097 -22.415 1.00 87.94 78 GLU A O 1
ATOM 665 N N . ARG A 1 79 ? 18.496 4.177 -24.248 1.00 91.31 79 ARG A N 1
ATOM 666 C CA . ARG A 1 79 ? 17.356 4.449 -25.138 1.00 91.31 79 ARG A CA 1
ATOM 667 C C . ARG A 1 79 ? 16.067 3.788 -24.646 1.00 91.31 79 ARG A C 1
ATOM 669 O O . ARG A 1 79 ? 15.013 4.419 -24.684 1.00 91.31 79 ARG A O 1
ATOM 676 N N . ILE A 1 80 ? 16.143 2.540 -24.172 1.00 91.62 80 ILE A N 1
ATOM 677 C CA . ILE A 1 80 ? 14.995 1.833 -23.584 1.00 91.62 80 ILE A CA 1
ATOM 678 C C . ILE A 1 80 ? 14.549 2.520 -22.294 1.00 91.62 80 ILE A C 1
ATOM 680 O O . ILE A 1 80 ? 13.348 2.677 -22.099 1.00 91.62 80 ILE A O 1
ATOM 684 N N . ARG A 1 81 ? 15.482 2.947 -21.434 1.00 89.31 81 ARG A N 1
ATOM 685 C CA . ARG A 1 81 ? 15.137 3.657 -20.192 1.00 89.31 81 ARG A CA 1
ATOM 686 C C . ARG A 1 81 ? 14.455 4.991 -20.457 1.00 89.31 81 ARG A C 1
ATOM 688 O O . ARG A 1 81 ? 13.437 5.271 -19.843 1.00 89.31 81 ARG A O 1
ATOM 695 N N . SER A 1 82 ? 14.974 5.782 -21.393 1.00 89.94 82 SER A N 1
ATOM 696 C CA . SER A 1 82 ? 14.339 7.045 -21.777 1.00 89.94 82 SER A CA 1
ATOM 697 C C . SER A 1 82 ? 12.935 6.819 -22.332 1.00 89.94 82 SER A C 1
ATOM 699 O O . SER A 1 82 ? 12.034 7.600 -22.038 1.00 89.94 82 SER A O 1
ATOM 701 N N . LEU A 1 83 ? 12.739 5.735 -23.096 1.00 94.06 83 LEU A N 1
ATOM 702 C CA . LEU A 1 83 ? 11.424 5.351 -23.588 1.00 94.06 83 LEU A CA 1
ATOM 703 C C . LEU A 1 83 ? 10.502 4.938 -22.432 1.00 94.06 83 LEU A C 1
ATOM 705 O O . LEU A 1 83 ? 9.452 5.541 -22.269 1.00 94.06 83 LEU A O 1
ATOM 709 N N . TYR A 1 84 ? 10.859 3.942 -21.624 1.00 94.06 84 TYR A N 1
ATOM 710 C CA . TYR A 1 84 ? 10.022 3.419 -20.538 1.00 94.06 84 TYR A CA 1
ATOM 711 C C . TYR A 1 84 ? 10.258 4.160 -19.219 1.00 94.06 84 TYR A C 1
ATOM 713 O O . TYR A 1 84 ? 10.953 3.658 -18.337 1.00 94.06 84 TYR A O 1
ATOM 721 N N . ARG A 1 85 ? 9.639 5.338 -19.085 1.00 93.25 85 ARG A N 1
ATOM 722 C CA . ARG A 1 85 ? 9.781 6.210 -17.904 1.00 93.25 85 ARG A CA 1
ATOM 723 C C . ARG A 1 85 ? 8.474 6.679 -17.261 1.00 93.25 85 ARG A C 1
ATOM 725 O O . ARG A 1 85 ? 8.510 7.281 -16.194 1.00 93.25 85 ARG A O 1
ATOM 732 N N . LEU A 1 86 ? 7.327 6.423 -17.895 1.00 96.19 86 LEU A N 1
ATOM 733 C CA . LEU A 1 86 ? 6.026 6.854 -17.379 1.00 96.19 86 LEU A CA 1
ATOM 734 C C . LEU A 1 86 ? 5.419 5.755 -16.512 1.00 96.19 86 LEU A C 1
ATOM 736 O O . LEU A 1 86 ? 5.148 4.660 -17.002 1.00 96.19 86 LEU A O 1
ATOM 740 N N . ILE A 1 87 ? 5.174 6.046 -15.241 1.00 97.50 87 ILE A N 1
ATOM 741 C CA . ILE A 1 87 ? 4.473 5.150 -14.326 1.00 97.50 87 ILE A CA 1
ATOM 742 C C . ILE A 1 87 ? 2.998 5.536 -14.295 1.00 97.50 87 ILE A C 1
ATOM 744 O O . ILE A 1 87 ? 2.663 6.697 -14.070 1.00 97.50 87 ILE A O 1
ATOM 748 N N . LEU A 1 88 ? 2.114 4.553 -14.467 1.00 97.81 88 LEU A N 1
ATOM 749 C CA . LEU A 1 88 ? 0.682 4.710 -14.218 1.00 97.81 88 LEU A CA 1
ATOM 750 C C . LEU A 1 88 ? 0.285 3.903 -12.983 1.00 97.81 88 LEU A C 1
ATOM 752 O O . LEU A 1 88 ? 0.428 2.676 -12.958 1.00 97.81 88 LEU A O 1
ATOM 756 N N . LEU A 1 89 ? -0.240 4.598 -11.976 1.00 97.62 89 LEU A N 1
ATOM 757 C CA . LEU A 1 89 ? -0.761 4.010 -10.746 1.00 97.62 89 LEU A CA 1
ATOM 758 C C . LEU A 1 89 ? -2.285 4.092 -10.711 1.00 97.62 89 LEU A C 1
ATOM 760 O O . LEU A 1 89 ? -2.830 5.154 -11.009 1.00 97.62 89 LEU A O 1
ATOM 764 N N . PRO A 1 90 ? -2.992 3.030 -10.300 1.00 96.56 90 PRO A N 1
ATOM 765 C CA . PRO A 1 90 ? -4.425 3.090 -10.049 1.00 96.56 90 PRO A CA 1
ATOM 766 C C . PRO A 1 90 ? -4.777 4.205 -9.059 1.00 96.56 90 PRO A C 1
ATOM 768 O O . PRO A 1 90 ? -4.221 4.263 -7.961 1.00 96.56 90 PRO A O 1
ATOM 771 N N . SER A 1 91 ? -5.729 5.053 -9.434 1.00 95.31 91 SER A N 1
ATOM 772 C CA . SER A 1 91 ? -6.282 6.133 -8.615 1.00 95.31 91 SER A CA 1
ATOM 773 C C . SER A 1 91 ? -7.813 6.068 -8.608 1.00 95.31 91 SER A C 1
ATOM 775 O O . SER A 1 91 ? -8.414 5.274 -9.333 1.00 95.31 91 SER A O 1
ATOM 777 N N . LYS A 1 92 ? -8.468 6.900 -7.789 1.00 91.50 92 LYS A N 1
ATOM 778 C CA . LYS A 1 92 ? -9.941 6.949 -7.720 1.00 91.50 92 LYS A CA 1
ATOM 779 C C . LYS A 1 92 ? -10.590 7.315 -9.060 1.00 91.50 92 LYS A C 1
ATOM 781 O O . LYS A 1 92 ? -11.652 6.796 -9.380 1.00 91.50 92 LYS A O 1
ATOM 786 N N . GLU A 1 93 ? -9.941 8.181 -9.836 1.00 89.94 93 GLU A N 1
ATOM 787 C CA . GLU A 1 93 ? -10.463 8.733 -11.096 1.00 89.94 93 GLU A CA 1
ATOM 788 C C . GLU A 1 93 ? -9.778 8.134 -12.340 1.00 89.94 93 GLU A C 1
ATOM 790 O O . GLU A 1 93 ? -9.931 8.635 -13.451 1.00 89.94 93 GLU A O 1
ATOM 795 N N . GLY A 1 94 ? -9.027 7.038 -12.177 1.00 92.75 94 GLY A N 1
ATOM 796 C CA . GLY A 1 94 ? -8.340 6.351 -13.269 1.00 92.75 94 GLY A CA 1
ATOM 797 C C . GLY A 1 94 ? -6.888 6.052 -12.926 1.00 92.75 94 GLY A C 1
ATOM 798 O O . GLY A 1 94 ? -6.611 5.135 -12.154 1.00 92.75 94 GLY A O 1
ATOM 799 N N . PHE A 1 95 ? -5.965 6.804 -13.528 1.00 96.56 95 PHE A N 1
ATOM 800 C CA . PHE A 1 95 ? -4.533 6.651 -13.291 1.00 96.56 95 PHE A CA 1
ATOM 801 C C . PHE A 1 95 ? -3.909 7.949 -12.785 1.00 96.56 95 PHE A C 1
ATOM 803 O O . PHE A 1 95 ? -4.188 9.024 -13.308 1.00 96.56 95 PHE A O 1
ATOM 810 N N . LYS A 1 96 ? -3.039 7.835 -11.781 1.00 96.19 96 LYS A N 1
ATOM 811 C CA . LYS A 1 96 ? -2.045 8.854 -11.450 1.00 96.19 96 LYS A CA 1
ATOM 812 C C . LYS A 1 96 ? -0.805 8.585 -12.298 1.00 96.19 96 LYS A C 1
ATOM 814 O O . LYS A 1 96 ? -0.267 7.478 -12.258 1.00 96.19 96 LYS A O 1
ATOM 819 N N . GLU A 1 97 ? -0.383 9.583 -13.063 1.00 96.00 97 GLU A N 1
ATOM 820 C CA . GLU A 1 97 ? 0.810 9.516 -13.905 1.00 96.00 97 GLU A CA 1
ATOM 821 C C . GLU A 1 97 ? 2.011 10.125 -13.173 1.00 96.00 97 GLU A C 1
ATOM 823 O O . GLU A 1 97 ? 1.902 11.191 -12.565 1.00 96.00 97 GLU A O 1
ATOM 828 N N . ILE A 1 98 ? 3.147 9.430 -13.210 1.00 96.12 98 ILE A N 1
ATOM 829 C CA . ILE A 1 98 ? 4.417 9.877 -12.633 1.00 96.12 98 ILE A CA 1
ATOM 830 C C . ILE A 1 98 ? 5.499 9.686 -13.697 1.00 96.12 98 ILE A C 1
ATOM 832 O O . ILE A 1 98 ? 5.721 8.565 -14.152 1.00 96.12 98 ILE A O 1
ATOM 836 N N . ASP A 1 99 ? 6.178 10.764 -14.092 1.00 94.69 99 ASP A N 1
ATOM 837 C CA . ASP A 1 99 ? 7.345 10.693 -14.978 1.00 94.69 99 ASP A CA 1
ATOM 838 C C . ASP A 1 99 ? 8.619 10.555 -14.129 1.00 94.69 99 ASP A C 1
ATOM 840 O O . ASP A 1 99 ? 8.899 11.400 -13.273 1.00 94.69 99 ASP A O 1
ATOM 844 N N . LEU A 1 100 ? 9.386 9.485 -14.359 1.00 92.56 100 LEU A N 1
ATOM 845 C CA . LEU A 1 100 ? 10.694 9.269 -13.730 1.00 92.56 100 LEU A CA 1
ATOM 846 C C . LEU A 1 100 ? 11.742 10.295 -14.188 1.00 92.56 100 LEU A C 1
ATOM 848 O O . LEU A 1 100 ? 12.735 10.516 -13.498 1.00 92.56 100 LEU A O 1
ATOM 852 N N . GLY A 1 101 ? 11.508 10.955 -15.323 1.00 88.06 101 GLY A N 1
ATOM 853 C CA . GLY A 1 101 ? 12.438 11.894 -15.925 1.00 88.06 101 GLY A CA 1
ATOM 854 C C . GLY A 1 101 ? 13.541 11.199 -16.722 1.00 88.06 101 GLY A C 1
ATOM 855 O O . GLY A 1 101 ? 13.433 10.040 -17.128 1.00 88.06 101 GLY A O 1
ATOM 856 N N . ILE A 1 102 ? 14.601 11.950 -17.017 1.00 81.44 102 ILE A N 1
ATOM 857 C CA . ILE A 1 102 ? 15.747 11.440 -17.773 1.00 81.44 102 ILE A CA 1
ATOM 858 C C . ILE A 1 102 ? 16.720 10.788 -16.783 1.00 81.44 102 ILE A C 1
ATOM 860 O O . ILE A 1 102 ? 17.119 11.458 -15.826 1.00 81.44 102 ILE A O 1
ATOM 864 N N . PRO A 1 103 ? 17.146 9.532 -17.014 1.00 72.75 103 PRO A N 1
ATOM 865 C CA . PRO A 1 103 ? 18.125 8.877 -16.157 1.00 72.75 103 PRO A CA 1
ATOM 866 C C . PRO A 1 103 ? 19.400 9.716 -16.044 1.00 72.75 103 PRO A C 1
ATOM 868 O O . PRO A 1 103 ? 19.965 10.145 -17.054 1.00 72.75 103 PRO A O 1
ATOM 871 N N . THR A 1 104 ? 19.884 9.937 -14.824 1.00 68.94 104 THR A N 1
ATOM 872 C CA . THR A 1 104 ? 21.193 10.557 -14.618 1.00 68.94 104 THR A CA 1
ATOM 873 C C . THR A 1 104 ? 22.291 9.588 -15.063 1.00 68.94 104 THR A C 1
ATOM 875 O O . THR A 1 104 ? 22.300 8.408 -14.703 1.00 68.94 104 THR A O 1
ATOM 878 N N . TYR A 1 105 ? 23.213 10.078 -15.898 1.00 57.12 105 TYR A N 1
ATOM 879 C CA . TYR A 1 105 ? 24.334 9.293 -16.417 1.00 57.12 105 TYR A CA 1
ATOM 880 C C . TYR A 1 105 ? 25.131 8.632 -15.279 1.00 57.12 105 TYR A C 1
ATOM 882 O O . TYR A 1 105 ? 25.482 9.286 -14.299 1.00 57.12 105 TYR A O 1
ATOM 890 N N . GLY A 1 106 ? 25.448 7.341 -15.429 1.00 58.81 106 GLY A N 1
ATOM 891 C CA . GLY A 1 106 ? 26.328 6.602 -14.513 1.00 58.81 106 GLY A CA 1
ATOM 892 C C . GLY A 1 106 ? 25.649 5.932 -13.313 1.00 58.81 106 GLY A C 1
ATOM 893 O O . GLY A 1 106 ? 26.329 5.259 -12.541 1.00 58.81 106 GLY A O 1
ATOM 894 N N . ALA A 1 107 ? 24.329 6.054 -13.150 1.00 58.31 107 ALA A N 1
ATOM 895 C CA . ALA A 1 107 ? 23.610 5.288 -12.140 1.00 58.31 107 ALA A CA 1
ATOM 896 C C . ALA A 1 107 ? 23.410 3.838 -12.619 1.00 58.31 107 ALA A C 1
ATOM 898 O O . ALA A 1 107 ? 22.547 3.557 -13.452 1.00 58.31 107 ALA A O 1
ATOM 899 N N . ASP A 1 108 ? 24.163 2.888 -12.057 1.00 70.06 108 ASP A N 1
ATOM 900 C CA . ASP A 1 108 ? 23.964 1.440 -12.262 1.00 70.06 108 ASP A CA 1
ATOM 901 C C . ASP A 1 108 ? 22.726 0.908 -11.501 1.00 70.06 108 ASP A C 1
ATOM 903 O O . ASP A 1 108 ? 22.696 -0.187 -10.941 1.00 70.06 108 ASP A O 1
ATOM 907 N N . VAL A 1 109 ? 21.670 1.721 -11.455 1.00 81.06 109 VAL A N 1
ATOM 908 C CA . VAL A 1 109 ? 20.416 1.428 -10.767 1.00 81.06 109 VAL A CA 1
ATOM 909 C C . VAL A 1 109 ? 19.461 0.770 -11.756 1.00 81.06 109 VAL A C 1
ATOM 911 O O . VAL A 1 109 ? 19.213 1.262 -12.862 1.00 81.06 109 VAL A O 1
ATOM 914 N N . THR A 1 110 ? 18.912 -0.377 -11.380 1.00 88.00 110 THR A N 1
ATOM 915 C CA . THR A 1 110 ? 17.905 -1.074 -12.180 1.00 88.00 110 THR A CA 1
ATOM 916 C C . THR A 1 110 ? 16.583 -0.292 -12.180 1.00 88.00 110 THR A C 1
ATOM 918 O O . THR A 1 110 ? 16.316 0.506 -11.282 1.00 88.00 110 THR A O 1
ATOM 921 N N . ILE A 1 111 ? 15.774 -0.434 -13.233 1.00 88.94 111 ILE A N 1
ATOM 922 C CA . ILE A 1 111 ? 14.545 0.366 -13.397 1.00 88.94 111 ILE A CA 1
ATOM 923 C C . ILE A 1 111 ? 13.511 0.069 -12.305 1.00 88.94 111 ILE A C 1
ATOM 925 O O . ILE A 1 111 ? 12.838 0.972 -11.833 1.00 88.94 111 ILE A O 1
ATOM 929 N N . ASP A 1 112 ? 13.430 -1.177 -11.849 1.00 92.12 112 ASP A N 1
ATOM 930 C CA . ASP A 1 112 ? 12.588 -1.608 -10.734 1.00 92.12 112 ASP A CA 1
ATOM 931 C C . ASP A 1 112 ? 12.971 -0.907 -9.427 1.00 92.12 112 ASP A C 1
ATOM 933 O O . ASP A 1 112 ? 12.090 -0.422 -8.717 1.00 92.12 112 ASP A O 1
ATOM 937 N N . LYS A 1 113 ? 14.273 -0.768 -9.144 1.00 92.12 113 LYS A N 1
ATOM 938 C CA . LYS A 1 113 ? 14.749 -0.037 -7.967 1.00 92.12 113 LYS A CA 1
ATOM 939 C C . LYS A 1 113 ? 14.442 1.455 -8.072 1.00 92.12 113 LYS A C 1
ATOM 941 O O . LYS A 1 113 ? 13.998 2.046 -7.098 1.00 92.12 113 LYS A O 1
ATOM 946 N N . GLU A 1 114 ? 14.637 2.061 -9.241 1.00 91.75 114 GLU A N 1
ATOM 947 C CA . GLU A 1 114 ? 14.284 3.469 -9.464 1.00 91.75 114 GLU A CA 1
ATOM 948 C C . GLU A 1 114 ? 12.779 3.717 -9.277 1.00 91.75 114 GLU A C 1
ATOM 950 O O . GLU A 1 114 ? 12.395 4.634 -8.554 1.00 91.75 114 GLU A O 1
ATOM 955 N N . VAL A 1 115 ? 11.933 2.862 -9.862 1.00 95.00 115 VAL A N 1
ATOM 956 C CA . VAL A 1 115 ? 10.475 2.903 -9.685 1.00 95.00 115 VAL A CA 1
ATOM 957 C C . VAL A 1 115 ? 10.122 2.776 -8.204 1.00 95.00 115 VAL A C 1
ATOM 959 O O . VAL A 1 115 ? 9.372 3.598 -7.687 1.00 95.00 115 VAL A O 1
ATOM 962 N N . TYR A 1 116 ? 10.677 1.785 -7.502 1.00 96.00 116 TYR A N 1
ATOM 963 C CA . TYR A 1 116 ? 10.401 1.571 -6.083 1.00 96.00 116 TYR A CA 1
ATOM 964 C C . TYR A 1 116 ? 10.785 2.781 -5.228 1.00 96.00 116 TYR A C 1
ATOM 966 O O . TYR A 1 116 ? 9.959 3.282 -4.468 1.00 96.00 116 TYR A O 1
ATOM 974 N N . GLU A 1 117 ? 12.013 3.280 -5.375 1.00 94.62 117 GLU A N 1
ATOM 975 C CA . GLU A 1 117 ? 12.513 4.418 -4.602 1.00 94.62 117 GLU A CA 1
ATOM 976 C C . GLU A 1 117 ? 11.701 5.685 -4.886 1.00 94.62 117 GLU A C 1
ATOM 978 O O . GLU A 1 117 ? 11.373 6.423 -3.954 1.00 94.62 117 GLU A O 1
ATOM 983 N N . ARG A 1 118 ? 11.300 5.904 -6.148 1.00 95.50 118 ARG A N 1
ATOM 984 C CA . ARG A 1 118 ? 10.420 7.017 -6.506 1.00 95.50 118 ARG A CA 1
ATOM 985 C C . ARG A 1 118 ? 9.057 6.900 -5.830 1.00 95.50 118 ARG A C 1
ATOM 987 O O . ARG A 1 118 ? 8.601 7.853 -5.208 1.00 95.50 118 ARG A O 1
ATOM 994 N N . LEU A 1 119 ? 8.416 5.738 -5.930 1.00 97.19 119 LEU A N 1
ATOM 995 C CA . LEU A 1 119 ? 7.092 5.506 -5.352 1.00 97.19 119 LEU A CA 1
ATOM 996 C C . LEU A 1 119 ? 7.105 5.542 -3.821 1.00 97.19 119 LEU A C 1
ATOM 998 O O . LEU A 1 119 ? 6.158 6.040 -3.214 1.00 97.19 119 LEU A O 1
ATOM 1002 N N . ARG A 1 120 ? 8.182 5.065 -3.190 1.00 97.38 120 ARG A N 1
ATOM 1003 C CA . ARG A 1 120 ? 8.389 5.200 -1.746 1.00 97.38 120 ARG A CA 1
ATOM 1004 C C . ARG A 1 120 ? 8.550 6.667 -1.351 1.00 97.38 120 ARG A C 1
ATOM 1006 O O . ARG A 1 120 ? 7.922 7.108 -0.395 1.00 97.38 120 ARG A O 1
ATOM 1013 N N . GLY A 1 121 ? 9.373 7.418 -2.086 1.00 95.75 121 GLY A N 1
ATOM 1014 C CA . GLY A 1 121 ? 9.602 8.846 -1.849 1.00 95.75 121 GLY A CA 1
ATOM 1015 C C . GLY A 1 121 ? 8.331 9.690 -1.976 1.00 95.75 121 GLY A C 1
ATOM 1016 O O . GLY A 1 121 ? 8.108 10.579 -1.159 1.00 95.75 121 GLY A O 1
ATOM 1017 N N . ASP A 1 122 ? 7.467 9.356 -2.937 1.00 95.69 122 ASP A N 1
ATOM 1018 C CA . ASP A 1 122 ? 6.186 10.037 -3.169 1.00 95.69 122 ASP A CA 1
ATOM 1019 C C . ASP A 1 122 ? 5.065 9.574 -2.206 1.00 95.69 122 ASP A C 1
ATOM 1021 O O . ASP A 1 122 ? 3.945 10.084 -2.274 1.00 95.69 122 ASP A O 1
ATOM 1025 N N . GLY A 1 123 ? 5.334 8.612 -1.312 1.00 95.31 123 GLY A N 1
ATOM 1026 C CA . GLY A 1 123 ? 4.353 8.071 -0.360 1.00 95.31 123 GLY A CA 1
ATOM 1027 C C . GLY A 1 123 ? 3.301 7.139 -0.977 1.00 95.31 123 GLY A C 1
AT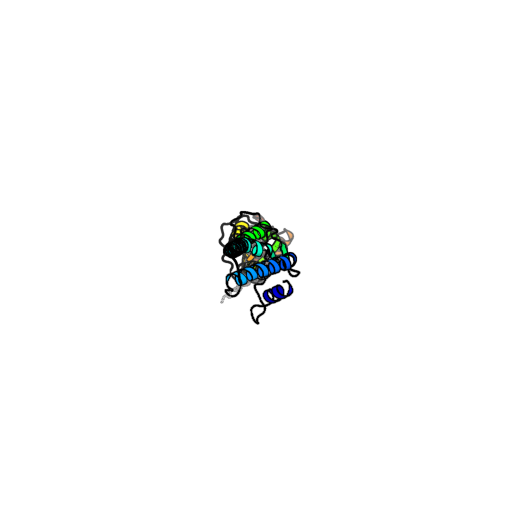OM 1028 O O . GLY A 1 123 ? 2.295 6.835 -0.337 1.00 95.31 123 GLY A O 1
ATOM 1029 N N . GLU A 1 124 ? 3.520 6.671 -2.208 1.00 96.50 124 GLU A N 1
ATOM 1030 C CA . GLU A 1 124 ? 2.644 5.727 -2.920 1.00 96.50 124 GLU A CA 1
ATOM 1031 C C . GLU A 1 124 ? 2.841 4.278 -2.456 1.00 96.50 124 GLU A C 1
ATOM 1033 O O . GLU A 1 124 ? 1.920 3.458 -2.552 1.00 96.50 124 GLU A O 1
ATOM 1038 N N . ILE A 1 125 ? 4.046 3.971 -1.964 1.00 97.69 125 ILE A N 1
ATOM 1039 C CA . ILE A 1 125 ? 4.412 2.718 -1.301 1.00 97.69 125 ILE A CA 1
ATOM 1040 C C . ILE A 1 125 ? 4.920 3.041 0.104 1.00 97.69 125 ILE A C 1
ATOM 1042 O O . ILE A 1 125 ? 5.823 3.857 0.279 1.00 97.69 125 ILE A O 1
ATOM 1046 N N . LEU A 1 126 ? 4.363 2.369 1.106 1.00 97.56 126 LEU A N 1
ATOM 1047 C CA . LEU A 1 126 ? 4.697 2.551 2.509 1.00 97.56 126 LEU A CA 1
ATOM 1048 C C . LEU A 1 126 ? 5.417 1.320 3.064 1.00 97.56 126 LEU A C 1
ATOM 1050 O O . LEU A 1 126 ? 4.878 0.213 3.100 1.00 97.56 126 LEU A O 1
ATOM 1054 N N . GLU A 1 127 ? 6.633 1.547 3.558 1.00 97.56 127 GLU A N 1
ATOM 1055 C CA . GLU A 1 127 ? 7.390 0.571 4.355 1.00 97.56 127 GLU A CA 1
ATOM 1056 C C . GLU A 1 127 ? 6.986 0.590 5.835 1.00 97.56 127 GLU A C 1
ATOM 1058 O O . GLU A 1 127 ? 7.226 -0.369 6.564 1.00 97.56 127 GLU A O 1
ATOM 1063 N N . LYS A 1 128 ? 6.382 1.698 6.277 1.00 97.00 128 LYS A N 1
ATOM 1064 C CA . LYS A 1 128 ? 5.859 1.910 7.626 1.00 97.00 128 LYS A CA 1
ATOM 1065 C C . LYS A 1 128 ? 4.561 2.697 7.540 1.00 97.00 128 LYS A C 1
ATOM 1067 O O . LYS A 1 128 ? 4.455 3.632 6.748 1.00 97.00 128 LYS A O 1
ATOM 1072 N N . LEU A 1 129 ? 3.607 2.346 8.391 1.00 97.25 129 LEU A N 1
ATOM 1073 C CA . LEU A 1 129 ? 2.343 3.052 8.533 1.00 97.25 129 LEU A CA 1
ATOM 1074 C C . LEU A 1 129 ? 2.257 3.643 9.941 1.00 97.25 129 LEU A C 1
ATOM 1076 O O . LEU A 1 129 ? 2.606 2.996 10.924 1.00 97.25 129 LEU A O 1
ATOM 1080 N N . SER A 1 130 ? 1.830 4.901 10.027 1.00 97.06 130 SER A N 1
ATOM 1081 C CA . SER A 1 130 ? 1.621 5.571 11.309 1.00 97.06 130 SER A CA 1
ATOM 1082 C C . SER A 1 130 ? 0.289 5.146 11.917 1.00 97.06 130 SER A C 1
ATOM 1084 O O . SER A 1 130 ? -0.753 5.249 11.263 1.00 97.06 130 SER A O 1
ATOM 1086 N N . ALA A 1 131 ? 0.312 4.776 13.199 1.00 97.69 131 ALA A N 1
ATOM 1087 C CA . ALA A 1 131 ? -0.891 4.494 13.973 1.00 97.69 131 ALA A CA 1
ATOM 1088 C C . ALA A 1 131 ? -1.860 5.689 13.998 1.00 97.69 131 ALA A C 1
ATOM 1090 O O . ALA A 1 131 ? -3.074 5.508 13.920 1.00 97.69 131 ALA A O 1
ATOM 1091 N N . LEU A 1 132 ? -1.337 6.920 14.017 1.00 97.69 132 LEU A N 1
ATOM 1092 C CA . LEU A 1 132 ? -2.161 8.125 13.946 1.00 97.69 132 LEU A CA 1
ATOM 1093 C C . LEU A 1 132 ? -2.863 8.247 12.589 1.00 97.69 132 LEU A C 1
ATOM 1095 O O . LEU A 1 132 ? -4.060 8.513 12.545 1.00 97.69 132 LEU A O 1
ATOM 1099 N N . SER A 1 133 ? -2.154 7.996 11.483 1.00 96.31 133 SER A N 1
ATOM 1100 C CA . SER A 1 133 ? -2.760 8.001 10.144 1.00 96.31 133 SER A CA 1
ATOM 1101 C C . SER A 1 133 ? -3.837 6.924 10.013 1.00 96.31 133 SER A C 1
ATOM 1103 O O . SER A 1 133 ? -4.870 7.161 9.389 1.00 96.31 133 SER A O 1
ATOM 1105 N N . LEU A 1 134 ? -3.619 5.758 10.630 1.00 96.62 134 LEU A N 1
ATOM 1106 C CA . LEU A 1 134 ? -4.607 4.686 10.679 1.00 96.62 134 LEU A CA 1
ATOM 1107 C C . LEU A 1 134 ? -5.862 5.115 11.459 1.00 96.62 134 LEU A C 1
ATOM 1109 O O . LEU A 1 134 ? -6.974 4.955 10.952 1.00 96.62 134 LEU A O 1
ATOM 1113 N N . LYS A 1 135 ? -5.690 5.732 12.638 1.00 97.31 135 LYS A N 1
ATOM 1114 C CA . LYS A 1 135 ? -6.786 6.292 13.445 1.00 97.31 135 LYS A CA 1
ATOM 1115 C C . LYS A 1 135 ? -7.591 7.324 12.656 1.00 97.31 135 LYS A C 1
ATOM 1117 O O . LYS A 1 135 ? -8.805 7.182 12.517 1.00 97.31 135 LYS A O 1
ATOM 1122 N N . GLU A 1 136 ? -6.917 8.343 12.127 1.00 97.19 136 GLU A N 1
ATOM 1123 C CA . GLU A 1 136 ? -7.565 9.457 11.426 1.00 97.19 136 GLU A CA 1
ATOM 1124 C C . GLU A 1 136 ? -8.339 8.988 10.195 1.00 97.19 136 GLU A C 1
ATOM 1126 O O . GLU A 1 136 ? -9.414 9.508 9.905 1.00 97.19 136 GLU A O 1
ATOM 1131 N N . LYS A 1 137 ? -7.815 7.992 9.476 1.00 95.75 137 LYS A N 1
ATOM 1132 C CA . LYS A 1 137 ? -8.422 7.520 8.234 1.00 95.75 137 LYS A CA 1
ATOM 1133 C C . LYS A 1 137 ? -9.555 6.518 8.440 1.00 95.75 137 LYS A C 1
ATOM 1135 O O . LYS A 1 137 ? -10.546 6.576 7.715 1.00 95.75 137 LYS A O 1
ATOM 1140 N N . TYR A 1 138 ? -9.397 5.571 9.364 1.00 96.19 138 TYR A N 1
ATOM 1141 C CA . TYR A 1 138 ? -10.301 4.421 9.467 1.00 96.19 138 TYR A CA 1
ATOM 1142 C C . TYR A 1 138 ? -11.218 4.448 10.694 1.00 96.19 138 TYR A C 1
ATOM 1144 O O . TYR A 1 138 ? -12.263 3.800 10.656 1.00 96.19 138 TYR A O 1
ATOM 1152 N N . ILE A 1 139 ? -10.862 5.190 11.751 1.00 96.12 139 ILE A N 1
ATOM 1153 C CA . ILE A 1 139 ? -11.569 5.173 13.046 1.00 96.12 139 ILE A CA 1
ATOM 1154 C C . ILE A 1 139 ? -12.239 6.499 13.394 1.00 96.12 139 ILE A C 1
ATOM 1156 O O . ILE A 1 139 ? -13.283 6.476 14.031 1.00 96.12 139 ILE A O 1
ATOM 1160 N N . LYS A 1 140 ? -11.692 7.646 12.980 1.00 93.31 140 LYS A N 1
ATOM 1161 C CA . LYS A 1 140 ? -12.171 8.987 13.373 1.00 93.31 140 LYS A CA 1
ATOM 1162 C C . LYS A 1 140 ? -13.698 9.136 13.411 1.00 93.31 140 LYS A C 1
ATOM 1164 O O . LYS A 1 140 ? -14.244 9.599 14.407 1.00 93.31 140 LYS A O 1
ATOM 1169 N N . ASP A 1 141 ? -14.371 8.669 12.362 1.00 93.25 141 ASP A N 1
ATOM 1170 C CA . ASP A 1 141 ? -15.821 8.804 12.186 1.00 93.25 141 ASP A CA 1
ATOM 1171 C C . ASP A 1 141 ? -16.589 7.486 12.406 1.00 93.25 141 ASP A C 1
ATOM 1173 O O . ASP A 1 141 ? -17.746 7.359 12.010 1.00 93.25 141 ASP A O 1
ATOM 1177 N N . ARG A 1 142 ? -15.954 6.470 13.008 1.00 94.81 142 ARG A N 1
ATOM 1178 C CA . ARG A 1 142 ? -16.538 5.139 13.248 1.00 94.81 142 ARG A CA 1
ATOM 1179 C C . ARG A 1 142 ? -16.285 4.657 14.671 1.00 94.81 142 ARG A C 1
ATOM 1181 O O . ARG A 1 142 ? -15.302 5.043 15.296 1.00 94.81 142 ARG A O 1
ATOM 1188 N N . ASP A 1 143 ? -17.162 3.806 15.180 1.00 95.31 143 ASP A N 1
ATOM 1189 C CA . ASP A 1 143 ? -16.953 3.174 16.486 1.00 95.31 143 ASP A CA 1
ATOM 1190 C C . ASP A 1 143 ? -15.910 2.058 16.394 1.00 95.31 143 ASP A C 1
ATOM 1192 O O . ASP A 1 143 ? -15.082 1.898 17.287 1.00 95.31 143 ASP A O 1
ATOM 1196 N N . TYR A 1 144 ? -15.912 1.320 15.283 1.00 97.25 144 TYR A N 1
ATOM 1197 C CA . TYR A 1 144 ? -14.932 0.282 15.001 1.00 97.25 144 TYR A CA 1
ATOM 1198 C C . TYR A 1 144 ? -14.779 0.015 13.497 1.00 97.25 144 TYR A C 1
ATOM 1200 O O . TYR A 1 144 ? -15.583 0.457 12.669 1.00 97.25 144 TYR A O 1
ATOM 1208 N N . VAL A 1 145 ? -13.744 -0.744 13.135 1.00 97.56 145 VAL A N 1
ATOM 1209 C CA . VAL A 1 145 ? -13.521 -1.268 11.780 1.00 97.56 145 VAL A CA 1
ATOM 1210 C C . VAL A 1 145 ? -12.804 -2.617 11.845 1.00 97.56 145 VAL A C 1
ATOM 1212 O O . VAL A 1 145 ? -11.875 -2.787 12.627 1.00 97.56 145 VAL A O 1
ATOM 1215 N N . LYS A 1 146 ? -13.198 -3.576 11.001 1.00 97.94 146 LYS A N 1
ATOM 1216 C CA . LYS A 1 146 ? -12.491 -4.862 10.881 1.00 97.94 146 LYS A CA 1
ATOM 1217 C C . LYS A 1 146 ? -11.071 -4.658 10.352 1.00 97.94 146 LYS A C 1
ATOM 1219 O O . LYS A 1 146 ? -10.896 -3.998 9.322 1.00 97.94 146 LYS A O 1
ATOM 1224 N N . THR A 1 147 ? -10.075 -5.263 10.995 1.00 97.75 147 THR A N 1
ATOM 1225 C CA . THR A 1 147 ? -8.666 -5.163 10.572 1.00 97.75 147 THR A CA 1
ATOM 1226 C C . THR A 1 147 ? -8.462 -5.754 9.182 1.00 97.75 147 THR A C 1
ATOM 1228 O O . THR A 1 147 ? -7.808 -5.146 8.333 1.00 97.75 147 THR A O 1
ATOM 1231 N N . LYS A 1 148 ? -9.144 -6.865 8.887 1.00 97.56 148 LYS A N 1
ATOM 1232 C CA . LYS A 1 148 ? -9.162 -7.475 7.554 1.00 97.56 148 LYS A CA 1
ATOM 1233 C C . LYS A 1 148 ? -9.685 -6.532 6.469 1.00 97.56 148 LYS A C 1
ATOM 1235 O O . LYS A 1 148 ? -9.132 -6.496 5.375 1.00 97.56 148 LYS A O 1
ATOM 1240 N N . ASN A 1 149 ? -10.704 -5.720 6.762 1.00 97.38 149 ASN A N 1
ATOM 1241 C CA . ASN A 1 149 ? -11.229 -4.751 5.793 1.00 97.38 149 ASN A CA 1
ATOM 1242 C C . ASN A 1 149 ? -10.220 -3.637 5.495 1.00 97.38 149 ASN A C 1
ATOM 1244 O O . ASN A 1 149 ? -10.138 -3.188 4.352 1.00 97.38 149 ASN A O 1
ATOM 1248 N N . ILE A 1 150 ? -9.449 -3.206 6.499 1.00 97.56 150 ILE A N 1
ATOM 1249 C CA . ILE A 1 150 ? -8.351 -2.257 6.291 1.00 97.56 150 ILE A CA 1
ATOM 1250 C C . ILE A 1 150 ? -7.306 -2.884 5.369 1.00 97.56 150 ILE A C 1
ATOM 1252 O O . ILE A 1 150 ? -6.972 -2.290 4.345 1.00 97.56 150 ILE A O 1
ATOM 1256 N N . LEU A 1 151 ? -6.839 -4.094 5.689 1.00 97.62 151 LEU A N 1
ATOM 1257 C CA . LEU A 1 151 ? -5.823 -4.787 4.898 1.00 97.62 151 LEU A CA 1
ATOM 1258 C C . LEU A 1 151 ? -6.270 -4.970 3.440 1.00 97.62 151 LEU A C 1
ATOM 1260 O O . LEU A 1 151 ? -5.574 -4.586 2.504 1.00 97.62 151 LEU A O 1
ATOM 1264 N N . GLU A 1 152 ? -7.485 -5.476 3.246 1.00 97.38 152 GLU A N 1
ATOM 1265 C CA . GLU A 1 152 ? -8.081 -5.680 1.927 1.00 97.38 152 GLU A CA 1
ATOM 1266 C C . GLU A 1 152 ? -8.227 -4.373 1.135 1.00 97.38 152 GLU A C 1
ATOM 1268 O O . GLU A 1 152 ? -8.105 -4.378 -0.094 1.00 97.38 152 GLU A O 1
ATOM 1273 N N . SER A 1 153 ? -8.450 -3.242 1.812 1.00 97.25 153 SER A N 1
ATOM 1274 C CA . SER A 1 153 ? -8.542 -1.940 1.150 1.00 97.25 153 SER A CA 1
ATOM 1275 C C . SER A 1 153 ? -7.224 -1.528 0.487 1.00 97.25 153 SER A C 1
ATOM 1277 O O . SER A 1 153 ? -7.269 -1.019 -0.634 1.00 97.25 153 SER A O 1
ATOM 1279 N N . PHE A 1 154 ? -6.067 -1.846 1.089 1.00 97.31 154 PHE A N 1
ATOM 1280 C CA . PHE A 1 154 ? -4.748 -1.573 0.499 1.00 97.31 154 PHE A CA 1
ATOM 1281 C C . PHE A 1 154 ? -4.554 -2.287 -0.844 1.00 97.31 154 PHE A C 1
ATOM 1283 O O . PHE A 1 154 ? -3.849 -1.783 -1.718 1.00 97.31 154 PHE A O 1
ATOM 1290 N N . TYR A 1 155 ? -5.212 -3.431 -1.047 1.00 96.81 155 TYR A N 1
ATOM 1291 C CA . TYR A 1 155 ? -5.094 -4.225 -2.272 1.00 96.81 155 TYR A CA 1
ATOM 1292 C C . TYR A 1 155 ? -6.199 -3.950 -3.294 1.00 96.81 155 TYR A C 1
ATOM 1294 O O . TYR A 1 155 ? -5.961 -3.991 -4.506 1.00 96.81 155 TYR A O 1
ATOM 1302 N N . LYS A 1 156 ? -7.423 -3.691 -2.829 1.00 96.56 156 LYS A N 1
ATOM 1303 C CA . LYS A 1 156 ? -8.612 -3.569 -3.685 1.00 96.56 156 LYS A CA 1
ATOM 1304 C C . LYS A 1 156 ? -8.884 -2.140 -4.139 1.00 96.56 156 LYS A C 1
ATOM 1306 O O . LYS A 1 156 ? -9.282 -1.935 -5.286 1.00 96.56 156 LYS A O 1
ATOM 1311 N N . THR A 1 157 ? -8.684 -1.162 -3.263 1.00 96.31 157 THR A N 1
ATOM 1312 C CA . THR A 1 157 ? -9.166 0.205 -3.473 1.00 96.31 157 THR A CA 1
ATOM 1313 C C . THR A 1 157 ? -8.155 1.017 -4.274 1.00 96.31 157 THR A C 1
ATOM 1315 O O . THR A 1 157 ? -7.068 1.317 -3.797 1.00 96.31 157 THR A O 1
ATOM 1318 N N . SER A 1 158 ? -8.495 1.396 -5.507 1.00 95.44 158 SER A N 1
ATOM 1319 C CA . SER A 1 158 ? -7.623 2.240 -6.332 1.00 95.44 158 SER A CA 1
ATOM 1320 C C . SER A 1 158 ? -7.394 3.613 -5.690 1.00 95.44 158 SER A C 1
ATOM 1322 O O . SER A 1 158 ? -8.337 4.278 -5.260 1.00 95.44 158 SER A O 1
ATOM 1324 N N . GLY A 1 159 ? -6.134 4.047 -5.650 1.00 93.81 159 GLY A N 1
ATOM 1325 C CA . GLY A 1 159 ? -5.715 5.288 -4.991 1.00 93.81 159 GLY A CA 1
ATOM 1326 C C . GLY A 1 159 ? -5.527 5.161 -3.479 1.00 93.81 159 GLY A C 1
ATOM 1327 O O . GLY A 1 159 ? -5.247 6.159 -2.819 1.00 93.81 159 GLY A O 1
ATOM 1328 N N . GLU A 1 160 ? -5.692 3.962 -2.927 1.00 95.69 160 GLU A N 1
ATOM 1329 C CA . GLU A 1 160 ? -5.264 3.655 -1.570 1.00 95.69 160 GLU A CA 1
ATOM 133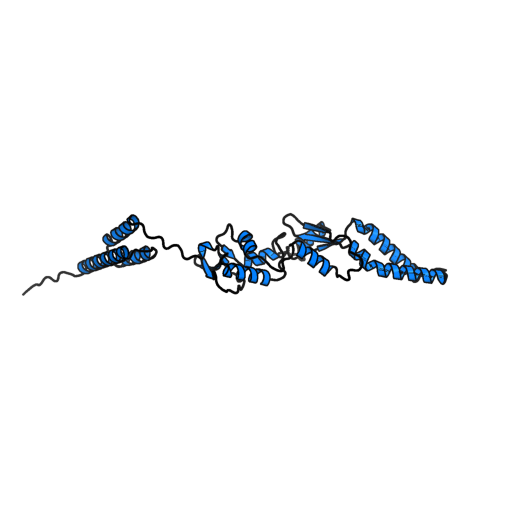0 C C . GLU A 1 160 ? -3.736 3.493 -1.520 1.00 95.69 160 GLU A C 1
ATOM 1332 O O . GLU A 1 160 ? -3.099 3.184 -2.533 1.00 95.69 160 GLU A O 1
ATOM 1337 N N . VAL A 1 161 ? -3.130 3.701 -0.350 1.00 94.25 161 VAL A N 1
ATOM 1338 C CA . VAL A 1 161 ? -1.685 3.482 -0.186 1.00 94.25 161 VAL A CA 1
ATOM 1339 C C . VAL A 1 161 ? -1.352 2.001 -0.350 1.00 94.25 161 VAL A C 1
ATOM 1341 O O . VAL A 1 161 ? -2.151 1.130 -0.002 1.00 94.25 161 VAL A O 1
ATOM 1344 N N . ARG A 1 162 ? -0.164 1.701 -0.877 1.00 96.94 162 ARG A N 1
ATOM 1345 C CA . ARG A 1 162 ? 0.323 0.323 -1.013 1.00 96.94 162 ARG A CA 1
ATOM 1346 C C . ARG A 1 162 ? 1.283 0.034 0.123 1.00 96.94 162 ARG A C 1
ATOM 1348 O O . ARG A 1 162 ? 2.244 0.770 0.310 1.00 96.94 162 ARG A O 1
ATOM 1355 N N . VAL A 1 163 ? 1.052 -1.037 0.865 1.00 97.25 163 VAL A N 1
ATOM 1356 C CA . VAL A 1 163 ? 2.009 -1.516 1.866 1.00 97.25 163 VAL A CA 1
ATOM 1357 C C . VAL A 1 163 ? 2.893 -2.597 1.259 1.00 97.25 163 VAL A C 1
ATOM 1359 O O . VAL A 1 163 ? 2.441 -3.372 0.418 1.00 97.25 163 VAL A O 1
ATOM 1362 N N . ILE A 1 164 ? 4.159 -2.650 1.671 1.00 96.12 164 ILE A N 1
ATOM 1363 C CA . ILE A 1 164 ? 5.103 -3.655 1.151 1.00 96.12 164 ILE A CA 1
ATOM 1364 C C . ILE A 1 164 ? 4.810 -5.078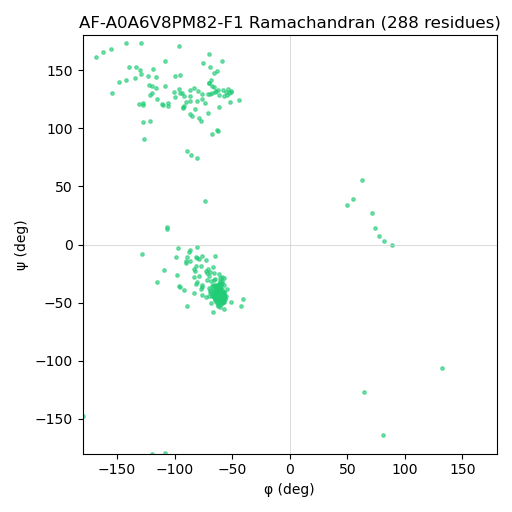 1.657 1.00 96.12 164 ILE A C 1
ATOM 1366 O O . ILE A 1 164 ? 5.280 -6.039 1.055 1.00 96.12 164 ILE A O 1
ATOM 1370 N N . ARG A 1 165 ? 4.085 -5.205 2.777 1.00 96.25 165 ARG A N 1
ATOM 1371 C CA . ARG A 1 165 ? 3.680 -6.468 3.415 1.00 96.25 165 ARG A CA 1
ATOM 1372 C C . ARG A 1 165 ? 2.621 -6.222 4.494 1.00 96.25 165 ARG A C 1
ATOM 1374 O O . ARG A 1 165 ? 2.519 -5.100 4.998 1.00 96.25 165 ARG A O 1
ATOM 1381 N N . ASP A 1 166 ? 1.896 -7.265 4.885 1.00 96.69 166 ASP A N 1
ATOM 1382 C CA . ASP A 1 166 ? 0.850 -7.202 5.918 1.00 96.69 166 ASP A CA 1
ATOM 1383 C C . ASP A 1 166 ? 1.389 -6.715 7.274 1.00 96.69 166 ASP A C 1
ATOM 1385 O O . ASP A 1 166 ? 0.685 -6.024 8.013 1.00 96.69 166 ASP A O 1
ATOM 1389 N N . GLU A 1 167 ? 2.656 -7.011 7.590 1.00 97.44 167 GLU A N 1
ATOM 1390 C CA . GLU A 1 167 ? 3.297 -6.604 8.847 1.00 97.44 167 GLU A CA 1
ATOM 1391 C C . GLU A 1 167 ? 3.301 -5.085 9.030 1.00 97.44 167 GLU A C 1
ATOM 1393 O O . GLU A 1 167 ? 3.232 -4.610 10.155 1.00 97.44 167 GLU A O 1
ATOM 1398 N N . VAL A 1 168 ? 3.292 -4.307 7.942 1.00 97.88 168 VAL A N 1
ATOM 1399 C CA . VAL A 1 168 ? 3.218 -2.840 8.022 1.00 97.88 168 VAL A CA 1
ATOM 1400 C C . VAL A 1 168 ? 1.937 -2.388 8.732 1.00 97.88 168 VAL A C 1
ATOM 1402 O O . VAL A 1 168 ? 1.966 -1.445 9.524 1.00 97.88 168 VAL A O 1
ATOM 1405 N N . LEU A 1 169 ? 0.813 -3.063 8.471 1.00 98.25 169 LEU A N 1
ATOM 1406 C CA . LEU A 1 169 ? -0.443 -2.801 9.169 1.00 98.25 169 LEU A CA 1
ATOM 1407 C C . LEU A 1 169 ? -0.387 -3.323 10.606 1.00 98.25 169 LEU A C 1
ATOM 1409 O O . LEU A 1 169 ? -0.785 -2.608 11.522 1.00 98.25 169 LEU A O 1
ATOM 1413 N N . LYS A 1 170 ? 0.125 -4.543 10.802 1.00 98.25 170 LYS A N 1
ATOM 1414 C CA . LYS A 1 170 ? 0.232 -5.174 12.125 1.00 98.25 170 LYS A CA 1
ATOM 1415 C C . LYS A 1 170 ? 1.048 -4.322 13.096 1.00 98.25 170 LYS A C 1
ATOM 1417 O O . LYS A 1 170 ? 0.575 -4.028 14.191 1.00 98.25 170 LYS A O 1
ATOM 1422 N N . ASP A 1 171 ? 2.210 -3.847 12.663 1.00 98.12 171 ASP A N 1
ATOM 1423 C CA . ASP A 1 171 ? 3.085 -2.973 13.446 1.00 98.12 171 ASP A CA 1
ATOM 1424 C C . ASP A 1 171 ? 2.387 -1.649 13.790 1.00 98.12 171 ASP A C 1
ATOM 1426 O O . ASP A 1 171 ? 2.472 -1.165 14.919 1.00 98.12 171 ASP A O 1
ATOM 1430 N N . SER A 1 172 ? 1.635 -1.080 12.841 1.00 98.19 172 SER A N 1
ATOM 1431 C CA . SER A 1 172 ? 0.863 0.147 13.065 1.00 98.19 172 SER A CA 1
ATOM 1432 C C . SER A 1 172 ? -0.287 -0.047 14.057 1.00 98.19 172 SER A C 1
ATOM 1434 O O . SER A 1 172 ? -0.573 0.867 14.831 1.00 98.19 172 SER A O 1
ATOM 1436 N N . ILE A 1 173 ? -0.973 -1.192 14.026 1.00 98.38 173 ILE A N 1
ATOM 1437 C CA . ILE A 1 173 ? -2.046 -1.518 14.975 1.00 98.38 173 ILE A CA 1
ATOM 1438 C C . ILE A 1 173 ? -1.452 -1.722 16.363 1.00 98.38 173 ILE A C 1
ATOM 1440 O O . ILE A 1 173 ? -1.902 -1.088 17.314 1.00 98.38 173 ILE A O 1
ATOM 1444 N N . LYS A 1 174 ? -0.408 -2.548 16.458 1.00 98.12 174 LYS A N 1
ATOM 1445 C CA . LYS A 1 174 ? 0.334 -2.811 17.691 1.00 98.12 174 LYS A CA 1
ATOM 1446 C C . LYS A 1 174 ? 0.762 -1.514 18.376 1.00 98.12 174 LYS A C 1
ATOM 1448 O O . LYS A 1 174 ? 0.488 -1.314 19.557 1.00 98.12 174 LYS A O 1
ATOM 1453 N N . GLU A 1 175 ? 1.374 -0.604 17.621 1.00 98.12 175 GLU A N 1
ATOM 1454 C CA . GLU A 1 175 ? 1.797 0.691 18.150 1.00 98.12 175 GLU A CA 1
ATOM 1455 C C . GLU A 1 175 ? 0.610 1.558 18.593 1.00 98.12 175 GLU A C 1
ATOM 1457 O O . GLU A 1 175 ? 0.666 2.196 19.643 1.00 98.12 175 GLU A O 1
ATOM 1462 N N . GLY A 1 176 ? -0.486 1.564 17.829 1.00 98.00 176 GLY A N 1
ATOM 1463 C CA . GLY A 1 176 ? -1.687 2.324 18.173 1.00 98.00 176 GLY A CA 1
ATOM 1464 C C . GLY A 1 176 ? -2.378 1.841 19.446 1.00 98.00 176 GLY A C 1
ATOM 1465 O O . GLY A 1 176 ? -2.787 2.676 20.256 1.00 98.00 176 GLY A O 1
ATOM 1466 N N . VAL A 1 177 ? -2.441 0.523 19.659 1.00 98.06 177 VAL A N 1
ATOM 1467 C CA . VAL A 1 177 ? -2.957 -0.089 20.895 1.00 98.06 177 VAL A CA 1
ATOM 1468 C C . VAL A 1 177 ? -2.076 0.288 22.078 1.00 98.06 177 VAL A C 1
ATOM 1470 O O . VAL A 1 177 ? -2.586 0.808 23.072 1.00 98.06 177 VAL A O 1
ATOM 1473 N N . ARG A 1 178 ? -0.754 0.124 21.947 1.00 97.94 178 ARG A N 1
ATOM 1474 C CA . ARG A 1 178 ? 0.232 0.467 22.984 1.00 97.94 178 ARG A CA 1
ATOM 1475 C C . ARG A 1 178 ? 0.145 1.935 23.411 1.00 97.94 178 ARG A C 1
ATOM 1477 O O . ARG A 1 178 ? 0.222 2.243 24.597 1.00 97.94 178 ARG A O 1
ATOM 1484 N N . GLN A 1 179 ? -0.051 2.846 22.456 1.00 97.12 179 GLN A N 1
ATOM 1485 C CA . GLN A 1 179 ? -0.212 4.283 22.713 1.00 97.12 179 GLN A CA 1
ATOM 1486 C C . GLN A 1 179 ? -1.616 4.675 23.213 1.00 97.12 179 GLN A C 1
ATOM 1488 O O . GLN A 1 179 ? -1.812 5.804 23.667 1.00 97.12 179 GLN A O 1
ATOM 1493 N N . GLY A 1 180 ? -2.605 3.781 23.128 1.00 96.19 180 GLY A N 1
ATOM 1494 C CA . GLY A 1 180 ? -4.000 4.078 23.459 1.00 96.19 180 GLY A CA 1
ATOM 1495 C C . GLY A 1 180 ? -4.704 4.985 22.444 1.00 96.19 180 GLY A C 1
ATOM 1496 O O . GLY A 1 180 ? -5.618 5.720 22.813 1.00 96.19 180 GLY A O 1
ATOM 1497 N N . LEU A 1 181 ? -4.280 4.969 21.174 1.00 97.06 181 LEU A N 1
ATOM 1498 C CA . LEU A 1 181 ? -4.938 5.707 20.086 1.00 97.06 181 LEU A CA 1
ATOM 1499 C C . LEU A 1 181 ? -6.284 5.088 19.687 1.00 97.06 181 LEU A C 1
ATOM 1501 O O . LEU A 1 181 ? -7.185 5.803 19.243 1.00 97.06 181 LEU A O 1
ATOM 1505 N N . PHE A 1 182 ? -6.382 3.772 19.837 1.00 97.56 182 PHE A N 1
ATOM 1506 C CA . PHE A 1 182 ? -7.539 2.902 19.648 1.00 97.56 182 PHE A CA 1
ATOM 1507 C C . PHE A 1 182 ? -7.249 1.580 20.377 1.00 97.56 182 PHE A C 1
ATOM 1509 O O . PHE A 1 182 ? -6.101 1.331 20.748 1.00 97.56 182 PHE A O 1
ATOM 1516 N N . GLY A 1 183 ? -8.260 0.746 20.595 1.00 97.19 183 GLY A N 1
ATOM 1517 C CA . GLY A 1 183 ? -8.065 -0.625 21.074 1.00 97.19 183 GLY A CA 1
ATOM 1518 C C . GLY A 1 183 ? -8.349 -1.661 19.998 1.00 97.19 183 GLY A C 1
ATOM 1519 O O . GLY A 1 183 ? -8.686 -1.316 18.863 1.00 97.19 183 GLY A O 1
ATOM 1520 N N . VAL A 1 184 ? -8.203 -2.928 20.362 1.00 97.75 184 VAL A N 1
ATOM 1521 C CA . VAL A 1 184 ? -8.528 -4.081 19.518 1.00 97.75 184 VAL A CA 1
ATOM 1522 C C . VAL A 1 184 ? -9.417 -5.042 20.295 1.00 97.75 184 VAL A C 1
ATOM 1524 O O . VAL A 1 184 ? -9.296 -5.154 21.513 1.00 97.75 184 VAL A O 1
ATOM 1527 N N . GLY A 1 185 ? -10.318 -5.718 19.594 1.00 96.06 185 GLY A N 1
ATOM 1528 C CA . GLY A 1 185 ? -11.102 -6.806 20.162 1.00 96.06 185 GLY A CA 1
ATOM 1529 C C . GLY A 1 185 ? -12.050 -7.419 19.143 1.00 96.06 185 GLY A C 1
ATOM 1530 O O . GLY A 1 185 ? -11.734 -7.442 17.948 1.00 96.06 185 GLY A O 1
ATOM 1531 N N 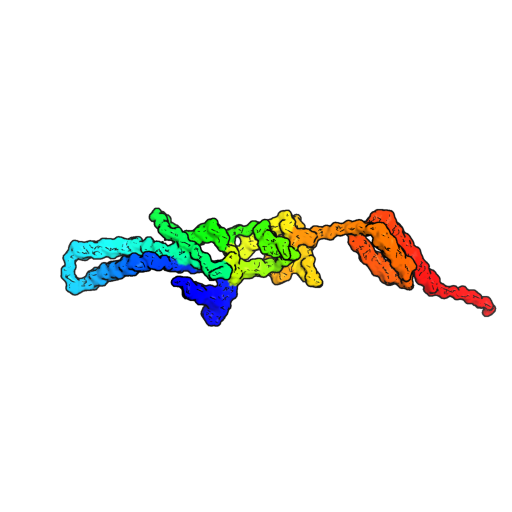. GLY A 1 186 ? -13.204 -7.886 19.614 1.00 95.50 186 GLY A N 1
ATOM 1532 C CA . GLY A 1 186 ? -14.227 -8.557 18.812 1.00 95.50 186 GLY A CA 1
ATOM 1533 C C . GLY A 1 186 ? -15.589 -7.860 18.801 1.00 95.50 186 GLY A C 1
ATOM 1534 O O . GLY A 1 186 ? -15.809 -6.817 19.421 1.00 95.50 186 GLY A O 1
ATOM 1535 N N . ILE A 1 187 ? -16.537 -8.456 18.076 1.00 92.75 187 ILE A N 1
ATOM 1536 C CA . ILE A 1 187 ? -17.951 -8.066 18.114 1.00 92.75 187 ILE A CA 1
ATOM 1537 C C . ILE A 1 187 ? -18.729 -9.125 18.892 1.00 92.75 187 ILE A C 1
ATOM 1539 O O . ILE A 1 187 ? -18.840 -10.265 18.451 1.00 92.75 187 ILE A O 1
ATOM 1543 N N . GLU A 1 188 ? -19.360 -8.724 19.991 1.00 90.81 188 GLU A N 1
ATOM 1544 C CA . GLU A 1 188 ? -20.254 -9.582 20.770 1.00 90.81 188 GLU A CA 1
ATOM 1545 C C . GLU A 1 188 ? -21.657 -8.982 20.804 1.00 90.81 188 GLU A C 1
ATOM 1547 O O . GLU A 1 188 ? -21.840 -7.796 21.084 1.00 90.81 188 GLU A O 1
ATOM 1552 N N . ASN A 1 189 ? -22.681 -9.786 20.501 1.00 87.69 189 ASN A N 1
ATOM 1553 C CA . ASN A 1 189 ? -24.081 -9.334 20.461 1.00 87.69 189 ASN A CA 1
ATOM 1554 C C . ASN A 1 189 ? -24.291 -8.050 19.621 1.00 87.69 189 ASN A C 1
ATOM 1556 O O . ASN A 1 189 ? -25.121 -7.199 19.948 1.00 87.69 189 ASN A O 1
ATOM 1560 N N . GLY A 1 190 ? -23.508 -7.892 18.547 1.00 84.88 190 GLY A N 1
ATOM 1561 C CA . GLY A 1 190 ? -23.551 -6.733 17.651 1.00 84.88 190 GLY A CA 1
ATOM 1562 C C . GLY A 1 190 ? -22.866 -5.466 18.178 1.00 84.88 190 GLY A C 1
ATOM 1563 O O . GLY A 1 190 ? -22.980 -4.420 17.539 1.00 84.88 190 GLY A O 1
ATOM 1564 N N . LYS A 1 191 ? -22.158 -5.529 19.313 1.00 89.69 191 LYS A N 1
ATOM 1565 C CA . LYS A 1 191 ? -21.427 -4.398 19.901 1.00 89.69 191 LYS A CA 1
ATOM 1566 C C . LYS A 1 191 ? -19.920 -4.670 19.926 1.00 89.69 191 LYS A C 1
ATOM 1568 O O . LYS A 1 191 ? -19.530 -5.816 20.140 1.00 89.69 191 LYS A O 1
ATOM 1573 N N . PRO A 1 192 ? -19.074 -3.644 19.721 1.00 93.62 192 PRO A N 1
ATOM 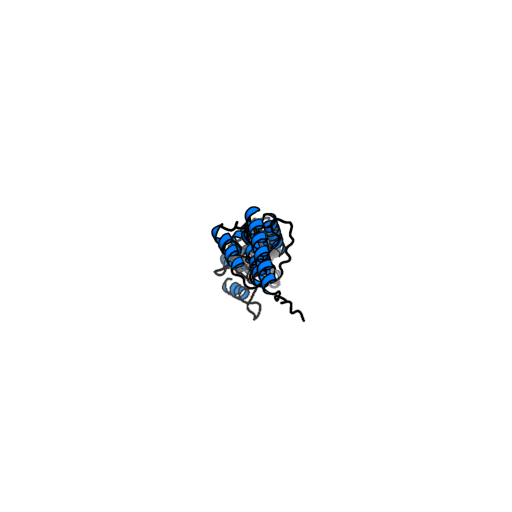1574 C CA . PRO A 1 192 ? -17.634 -3.799 19.877 1.00 93.62 192 PRO A CA 1
ATOM 1575 C C . PRO A 1 192 ? -17.294 -4.052 21.350 1.00 93.62 192 PRO A C 1
ATOM 1577 O O . PRO A 1 192 ? -17.740 -3.308 22.226 1.00 93.62 192 PRO A O 1
ATOM 1580 N N . VAL A 1 193 ? -16.499 -5.086 21.604 1.00 93.44 193 VAL A N 1
ATOM 1581 C CA . VAL A 1 193 ? -15.925 -5.407 22.914 1.00 93.44 193 VAL A CA 1
ATOM 1582 C C . VAL A 1 193 ? -14.417 -5.269 22.793 1.00 93.44 193 VAL A C 1
ATOM 1584 O O . VAL A 1 193 ? -13.814 -5.808 21.870 1.00 93.44 193 VAL A O 1
ATOM 1587 N N . CYS A 1 194 ? -13.828 -4.460 23.671 1.00 94.75 194 CYS A N 1
ATOM 1588 C CA . CYS A 1 194 ? -12.407 -4.154 23.634 1.00 94.75 194 CYS A CA 1
ATOM 1589 C C . CYS A 1 194 ? -11.643 -5.121 24.536 1.00 94.75 194 CYS A C 1
ATOM 1591 O O . CYS A 1 194 ? -11.851 -5.112 25.747 1.00 94.75 194 CYS A O 1
ATOM 1593 N N . ASP A 1 195 ? -10.761 -5.912 23.931 1.00 94.06 195 ASP A N 1
ATOM 1594 C CA . ASP A 1 195 ? -9.934 -6.904 24.621 1.00 94.06 195 ASP A CA 1
ATOM 1595 C C . ASP A 1 195 ? -8.557 -6.326 24.963 1.00 94.06 195 ASP A C 1
ATOM 1597 O O . ASP A 1 195 ? -8.016 -6.591 26.033 1.00 94.06 195 ASP A O 1
ATOM 1601 N N . HIS A 1 196 ? -8.020 -5.485 24.070 1.00 96.56 196 HIS A N 1
ATOM 1602 C CA . HIS A 1 196 ? -6.666 -4.947 24.147 1.00 96.56 196 HIS A CA 1
ATOM 1603 C C . HIS A 1 196 ? -6.645 -3.417 24.034 1.00 96.56 196 HIS A C 1
ATOM 1605 O O . HIS A 1 196 ? -7.039 -2.847 23.010 1.00 96.56 196 HIS A O 1
ATOM 1611 N N . PHE A 1 197 ? -6.132 -2.726 25.058 1.00 96.69 197 PHE A N 1
ATOM 1612 C CA . PHE A 1 197 ? -5.973 -1.265 25.071 1.00 96.69 197 PHE A CA 1
ATOM 1613 C C . PHE A 1 197 ? -4.845 -0.821 26.012 1.00 96.69 197 PHE A C 1
ATOM 1615 O O . PHE A 1 197 ? -4.828 -1.202 27.178 1.00 96.69 197 PHE A O 1
ATOM 1622 N N . LYS A 1 198 ? -3.931 0.038 25.531 1.00 96.56 198 LYS A N 1
ATOM 1623 C CA . LYS A 1 198 ? -2.748 0.515 26.283 1.00 96.56 198 LYS A CA 1
ATOM 1624 C C . LYS A 1 198 ? -1.864 -0.613 26.825 1.00 96.56 198 LYS A C 1
ATOM 1626 O O . LYS A 1 198 ? -1.310 -0.515 27.918 1.00 96.56 198 LYS A O 1
ATOM 1631 N N . GLU A 1 199 ? -1.694 -1.657 26.029 1.00 95.19 199 GLU A N 1
ATOM 1632 C CA . GL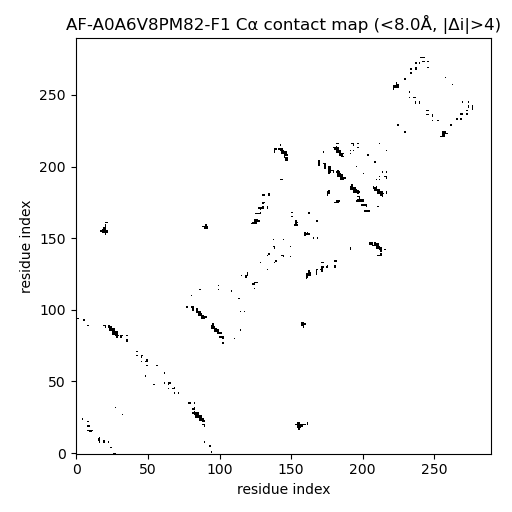U A 1 199 ? -0.861 -2.806 26.366 1.00 95.19 199 GLU A CA 1
ATOM 1633 C C . GLU A 1 199 ? -0.100 -3.336 25.150 1.00 95.19 199 GLU A C 1
ATOM 1635 O O . GLU A 1 199 ? -0.282 -2.870 24.022 1.00 95.19 199 GLU A O 1
ATOM 1640 N N . GLU A 1 200 ? 0.787 -4.296 25.400 1.00 94.19 200 GLU A N 1
ATOM 1641 C CA . GLU A 1 200 ? 1.532 -4.971 24.348 1.00 94.19 200 GLU A CA 1
ATOM 1642 C C . GLU A 1 200 ? 0.652 -6.050 23.708 1.00 94.19 200 GLU A C 1
ATOM 1644 O O . GLU A 1 200 ? 0.172 -6.960 24.378 1.00 94.19 200 GLU A O 1
ATOM 1649 N N . PHE A 1 201 ? 0.467 -5.956 22.396 1.00 90.56 201 PHE A N 1
ATOM 1650 C CA . PHE A 1 201 ? -0.439 -6.807 21.631 1.00 90.56 201 PHE A CA 1
ATOM 1651 C C . PHE A 1 201 ? 0.203 -7.207 20.296 1.00 90.56 201 PHE A C 1
ATOM 1653 O O . PHE A 1 201 ? 1.059 -6.492 19.770 1.00 90.56 201 PHE A O 1
ATOM 1660 N N . SER A 1 202 ? -0.190 -8.356 19.742 1.00 93.31 202 SER A N 1
ATOM 1661 C CA . SER A 1 202 ? 0.249 -8.818 18.420 1.00 93.31 202 SER A CA 1
ATOM 1662 C C . SER A 1 202 ? -0.971 -9.163 17.557 1.00 93.31 202 SER A C 1
ATOM 1664 O O . SER A 1 202 ? -1.578 -10.202 17.792 1.00 93.31 202 SER A O 1
ATOM 1666 N N . PRO A 1 203 ? -1.336 -8.320 16.573 1.00 94.38 203 PRO A N 1
ATOM 1667 C CA . PRO A 1 203 ? -2.509 -8.548 15.730 1.00 94.38 203 PRO A CA 1
ATOM 1668 C C . PRO A 1 203 ? -2.348 -9.745 14.798 1.00 94.38 203 PRO A C 1
ATOM 1670 O O . PRO A 1 203 ? -1.299 -9.933 14.168 1.00 94.38 203 PRO A O 1
ATOM 1673 N N . GLU A 1 204 ? -3.437 -10.488 14.629 1.00 92.94 204 GLU A N 1
ATOM 1674 C CA . GLU A 1 204 ? -3.492 -11.644 13.736 1.00 92.94 204 GLU A CA 1
ATOM 1675 C C . GLU A 1 204 ? -4.106 -11.296 12.373 1.00 92.94 204 GLU A C 1
ATOM 1677 O O . GLU A 1 204 ? -3.718 -11.893 11.367 1.00 92.94 204 GLU A O 1
ATOM 1682 N N . ILE A 1 205 ? -4.966 -10.270 12.302 1.00 95.38 205 ILE A N 1
ATOM 1683 C CA . ILE A 1 205 ? -5.757 -9.891 11.116 1.00 95.38 205 ILE A CA 1
ATOM 1684 C C . ILE A 1 205 ? -6.735 -11.005 10.701 1.00 95.38 205 ILE A C 1
ATOM 1686 O O . ILE A 1 205 ? -6.749 -11.486 9.564 1.00 95.38 205 ILE A O 1
ATOM 1690 N N . VAL A 1 206 ? -7.577 -11.426 11.644 1.00 94.19 206 VAL A N 1
ATOM 1691 C CA . VAL A 1 206 ? -8.644 -12.419 11.421 1.00 94.19 206 VAL A CA 1
ATOM 1692 C C . VAL A 1 206 ? -10.000 -11.755 11.145 1.00 94.19 206 VAL A C 1
ATOM 1694 O O . VAL A 1 206 ? -10.156 -10.542 11.251 1.00 94.19 206 VAL A O 1
ATOM 1697 N N . GLU A 1 207 ? -11.000 -12.541 10.735 1.00 92.06 207 GLU A N 1
ATOM 1698 C CA . GLU A 1 207 ? -12.305 -12.026 10.276 1.00 92.06 207 GLU A CA 1
ATOM 1699 C C . GLU A 1 207 ? -13.077 -11.238 11.348 1.00 92.06 207 GLU A C 1
ATOM 1701 O O . GLU A 1 207 ? -13.770 -10.270 11.022 1.00 92.06 207 GLU A O 1
ATOM 1706 N N . GLU A 1 208 ? -12.946 -11.638 12.612 1.00 92.62 208 GLU A N 1
ATOM 1707 C CA . GLU A 1 208 ? -13.662 -11.035 13.743 1.00 92.62 208 GLU A CA 1
ATOM 1708 C C . GLU A 1 208 ? -12.834 -9.987 14.500 1.00 92.62 208 GLU A C 1
ATOM 1710 O O . GLU A 1 208 ? -13.359 -9.329 15.393 1.00 92.62 208 GLU A O 1
ATOM 1715 N N . GLU A 1 209 ? -11.568 -9.780 14.122 1.00 97.12 209 GLU A N 1
ATOM 1716 C CA . GLU A 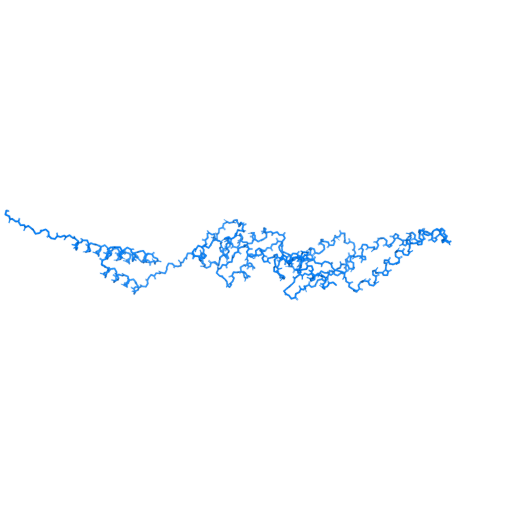1 209 ? -10.699 -8.786 14.755 1.00 97.12 209 GLU A CA 1
ATOM 1717 C C . GLU A 1 209 ? -11.063 -7.374 14.272 1.00 97.12 209 GLU A C 1
ATOM 1719 O O . GLU A 1 209 ? -11.091 -7.072 13.069 1.00 97.12 209 GLU A O 1
ATOM 1724 N N . ILE A 1 210 ? -11.339 -6.484 15.222 1.00 97.88 210 ILE A N 1
ATOM 1725 C CA . ILE A 1 210 ? -11.699 -5.090 14.967 1.00 97.88 210 ILE A CA 1
ATOM 1726 C C . ILE A 1 210 ? -10.754 -4.132 15.688 1.00 97.88 210 ILE A C 1
ATOM 1728 O O . ILE A 1 210 ? -10.327 -4.379 16.809 1.00 97.88 210 ILE A O 1
ATOM 1732 N N . ILE A 1 211 ? -10.475 -2.994 15.055 1.00 97.94 211 ILE A N 1
ATOM 1733 C CA . ILE A 1 211 ? -9.941 -1.811 15.731 1.00 97.94 211 ILE A CA 1
ATOM 1734 C C . ILE A 1 211 ? -11.124 -1.011 16.260 1.00 97.94 211 ILE A C 1
ATOM 1736 O O . ILE A 1 211 ? -12.075 -0.760 15.518 1.00 97.94 211 ILE A O 1
ATOM 1740 N N . ILE A 1 212 ? -11.045 -0.583 17.514 1.00 97.25 212 ILE A N 1
ATOM 1741 C CA . ILE A 1 212 ? -12.124 0.060 18.257 1.00 97.25 212 ILE A CA 1
ATOM 1742 C C . ILE A 1 212 ? -11.682 1.456 18.678 1.00 97.25 212 ILE A C 1
ATOM 1744 O O . ILE A 1 212 ? -10.570 1.666 19.162 1.00 97.25 212 ILE A O 1
ATOM 1748 N N . ARG A 1 213 ? -12.573 2.429 18.517 1.00 96.81 213 ARG A N 1
ATOM 1749 C CA . ARG A 1 213 ? -12.388 3.796 18.995 1.00 96.81 213 ARG A CA 1
ATOM 1750 C C . ARG A 1 213 ? -11.979 3.812 20.480 1.00 96.81 213 ARG A C 1
ATOM 1752 O O . ARG A 1 213 ? -12.610 3.158 21.305 1.00 96.81 213 ARG A O 1
ATOM 1759 N N . ALA A 1 214 ? -10.943 4.584 20.821 1.00 95.44 214 ALA A N 1
ATOM 1760 C CA . ALA A 1 214 ? -10.335 4.591 22.157 1.00 95.44 214 ALA A CA 1
ATOM 1761 C C . ALA A 1 214 ? -11.340 4.861 23.288 1.00 95.44 214 ALA A C 1
ATOM 1763 O O . ALA A 1 214 ? -11.270 4.233 24.340 1.00 95.44 214 ALA A O 1
ATOM 1764 N N . GLU A 1 215 ? -12.301 5.754 23.059 1.00 91.69 215 GLU A N 1
ATOM 1765 C CA . GLU A 1 215 ? -13.333 6.123 24.028 1.00 91.69 215 GLU A CA 1
ATOM 1766 C C . GLU A 1 215 ? -14.231 4.939 24.433 1.00 91.69 215 GLU A C 1
ATOM 1768 O O . GLU A 1 215 ? -14.771 4.940 25.534 1.00 91.69 215 GLU A O 1
ATOM 1773 N N . LEU A 1 216 ? -14.361 3.917 23.579 1.00 91.31 216 LEU A N 1
ATOM 1774 C CA . LEU A 1 216 ? -15.151 2.708 23.850 1.00 91.31 216 LEU A CA 1
ATOM 1775 C C . LEU A 1 216 ? -14.361 1.626 24.601 1.00 91.31 216 LEU A C 1
ATOM 1777 O O . LEU A 1 216 ? -14.959 0.685 25.113 1.00 91.31 216 LEU A O 1
ATOM 1781 N N . CYS A 1 217 ? -13.035 1.755 24.661 1.00 91.19 217 CYS A N 1
ATOM 1782 C CA . CYS A 1 217 ? -12.156 0.861 25.417 1.00 91.19 217 CYS A CA 1
ATOM 1783 C C . CYS A 1 217 ? -11.928 1.331 26.853 1.00 91.19 217 CYS A C 1
ATOM 1785 O O . CYS A 1 217 ? -11.432 0.577 27.688 1.00 91.19 217 CYS A O 1
ATOM 1787 N N . LEU A 1 218 ? -12.251 2.591 27.147 1.00 82.31 218 LEU A N 1
ATOM 1788 C CA . LEU A 1 218 ? -12.208 3.081 28.512 1.00 82.31 218 LEU A CA 1
ATOM 1789 C C . LEU A 1 218 ? -13.347 2.429 29.303 1.00 82.31 218 LEU A C 1
ATOM 1791 O O . LEU A 1 218 ? -14.460 2.313 28.780 1.00 82.31 218 LEU A O 1
ATOM 1795 N N . PRO A 1 219 ? -13.105 2.023 30.563 1.00 68.25 219 PRO A N 1
ATOM 1796 C CA . PRO A 1 219 ? -14.197 1.632 31.435 1.00 68.25 219 PRO A CA 1
ATOM 1797 C C . PRO A 1 219 ? -15.213 2.769 31.435 1.00 68.25 219 PRO A C 1
ATOM 1799 O O . PRO A 1 219 ? -14.837 3.939 31.576 1.00 68.25 219 PRO A O 1
ATOM 1802 N N . LYS A 1 220 ? -16.489 2.427 31.216 1.00 58.59 220 LYS A N 1
ATOM 1803 C CA . LYS A 1 220 ? -17.559 3.422 31.262 1.00 58.59 220 LYS A CA 1
ATOM 1804 C C . LYS A 1 220 ? -17.402 4.188 32.574 1.00 58.59 220 LYS A C 1
ATOM 1806 O O . LYS A 1 220 ? -17.214 3.531 33.604 1.00 58.59 220 LYS A O 1
ATOM 1811 N N . PRO A 1 221 ? -17.429 5.534 32.559 1.00 47.88 221 PRO A N 1
ATOM 1812 C CA . PRO A 1 221 ? -17.482 6.272 33.804 1.00 47.88 221 PRO A CA 1
ATOM 1813 C C . PRO A 1 221 ? -18.651 5.688 34.583 1.00 47.88 221 PRO A C 1
ATOM 1815 O O . PRO A 1 221 ? -19.759 5.576 34.056 1.00 47.88 221 PRO A O 1
ATOM 1818 N N . ILE A 1 222 ? -18.365 5.207 35.787 1.00 52.78 222 ILE A N 1
ATOM 1819 C CA . ILE A 1 222 ? -19.411 4.743 36.671 1.00 52.78 222 ILE A CA 1
ATOM 1820 C C . ILE A 1 222 ? -20.175 6.020 37.028 1.00 52.78 222 ILE A C 1
ATOM 1822 O O . ILE A 1 222 ? -19.702 6.823 37.831 1.00 52.78 222 ILE A O 1
ATOM 1826 N N . GLU A 1 223 ? -21.261 6.311 36.308 1.00 53.81 223 GLU A N 1
ATOM 1827 C CA . GLU A 1 223 ? -22.081 7.479 36.605 1.00 53.81 223 GLU A CA 1
ATOM 1828 C C . GLU A 1 223 ? -22.612 7.281 38.025 1.00 53.81 223 GLU A C 1
ATOM 1830 O O . GLU A 1 223 ? -23.283 6.289 38.326 1.00 53.81 223 GLU A O 1
ATOM 1835 N N . GLY A 1 224 ? -22.251 8.197 38.926 1.00 61.97 224 GLY A N 1
ATOM 1836 C CA . GLY A 1 224 ? -22.879 8.259 40.236 1.00 61.97 224 GLY A CA 1
ATOM 1837 C C . GLY A 1 224 ? -24.377 8.435 40.025 1.00 61.97 224 GLY A C 1
ATOM 1838 O O . GLY A 1 224 ? -24.804 9.311 39.270 1.00 61.97 224 GLY A O 1
ATOM 1839 N N . ILE A 1 225 ? -25.182 7.581 40.647 1.00 80.94 225 ILE A N 1
ATOM 1840 C CA . ILE A 1 225 ? -26.632 7.683 40.517 1.00 80.94 225 ILE A CA 1
ATOM 1841 C C . ILE A 1 225 ? -27.110 9.003 41.139 1.00 80.94 225 ILE A C 1
ATOM 1843 O O . ILE A 1 225 ? -26.725 9.344 42.261 1.00 80.94 225 ILE A O 1
ATOM 1847 N N . SER A 1 226 ? -27.948 9.763 40.426 1.00 85.00 226 SER A N 1
ATOM 1848 C CA . SER A 1 226 ? -28.572 10.951 41.016 1.00 85.00 226 SER A CA 1
ATOM 1849 C C . SER A 1 226 ? -29.477 10.541 42.181 1.00 85.00 226 SER A C 1
ATOM 1851 O O . SER A 1 226 ? -30.080 9.464 42.163 1.00 85.00 226 SER A O 1
ATOM 1853 N N . ASP A 1 227 ? -29.619 11.399 43.193 1.00 83.38 227 ASP A N 1
ATOM 1854 C CA . ASP A 1 227 ? -30.453 11.078 44.357 1.00 83.38 227 ASP A CA 1
ATOM 1855 C C . ASP A 1 227 ? -31.916 10.796 43.977 1.00 83.38 227 ASP A C 1
ATOM 1857 O O . ASP A 1 227 ? -32.556 9.935 44.583 1.00 83.38 227 ASP A O 1
ATOM 1861 N N . GLU A 1 228 ? -32.430 11.460 42.939 1.00 86.56 228 GLU A N 1
ATOM 1862 C CA . GLU A 1 228 ? -33.775 11.240 42.394 1.00 86.56 228 GLU A CA 1
ATOM 1863 C C . GLU A 1 228 ? -33.929 9.836 41.795 1.00 86.56 228 GLU A C 1
ATOM 1865 O O . GLU A 1 228 ? -34.875 9.113 42.123 1.00 86.56 228 GLU A O 1
ATOM 1870 N N . MET A 1 229 ? -32.966 9.415 40.969 1.00 86.44 229 MET A N 1
ATOM 1871 C CA . MET A 1 229 ? -32.947 8.075 40.378 1.00 86.44 229 MET A CA 1
ATOM 1872 C C . MET A 1 229 ? -32.778 7.003 41.453 1.00 86.44 229 MET A C 1
ATOM 1874 O O . MET A 1 229 ? -33.485 5.994 41.443 1.00 86.44 229 MET A O 1
ATOM 1878 N N . PHE A 1 230 ? -31.909 7.245 42.436 1.00 90.50 230 PHE A N 1
ATOM 1879 C CA . PHE A 1 230 ? -31.728 6.345 43.568 1.00 90.50 230 PHE A CA 1
ATOM 1880 C C . PHE A 1 230 ? -33.015 6.206 44.394 1.00 90.50 230 PHE A C 1
ATOM 1882 O O . PHE A 1 230 ? -33.407 5.090 44.739 1.00 90.50 230 PHE A O 1
ATOM 1889 N N . GLN A 1 231 ? -33.730 7.305 44.673 1.00 90.69 231 GLN A N 1
ATOM 1890 C CA . GLN A 1 231 ? -35.034 7.224 45.343 1.00 90.69 231 GLN A CA 1
ATOM 1891 C C . GLN A 1 231 ? -36.075 6.474 44.503 1.00 90.69 231 GLN A C 1
ATOM 1893 O O . GLN A 1 231 ? -36.857 5.717 45.075 1.00 90.69 231 GLN A O 1
ATOM 1898 N N . SER A 1 232 ? -36.068 6.611 43.172 1.00 91.75 232 SER A N 1
ATOM 1899 C CA . SER A 1 232 ? -36.963 5.838 42.298 1.00 91.75 232 SER A CA 1
ATOM 1900 C C . SER A 1 232 ? -36.756 4.329 42.462 1.00 91.75 232 SER A C 1
ATOM 1902 O O . SER A 1 232 ? -37.730 3.598 42.646 1.00 91.75 232 SER A O 1
ATOM 1904 N N . TYR A 1 233 ? -35.505 3.855 42.491 1.00 91.75 233 TYR A N 1
ATOM 1905 C CA . TYR A 1 233 ? -35.208 2.439 42.736 1.00 91.75 233 TYR A CA 1
ATOM 1906 C C . TYR A 1 233 ? -35.646 1.968 44.126 1.00 91.75 233 TYR A C 1
ATOM 1908 O O . TYR A 1 233 ? -36.230 0.893 44.253 1.00 91.75 233 TYR A O 1
ATOM 1916 N N . ILE A 1 234 ? -35.437 2.781 45.165 1.00 92.88 234 ILE A N 1
ATOM 1917 C CA . ILE A 1 234 ? -35.914 2.478 46.522 1.00 92.88 234 ILE A CA 1
ATOM 1918 C C . ILE A 1 234 ? -37.446 2.354 46.562 1.00 92.88 234 ILE A C 1
ATOM 1920 O O . ILE A 1 234 ? -37.971 1.459 47.224 1.00 92.88 234 ILE A O 1
ATOM 1924 N N . THR A 1 235 ? -38.172 3.217 45.849 1.00 91.75 235 THR A N 1
ATOM 1925 C CA . THR A 1 235 ? -39.637 3.134 45.742 1.00 91.75 235 THR A CA 1
ATOM 1926 C C . THR A 1 235 ? -40.070 1.871 45.003 1.00 91.75 235 THR A C 1
ATOM 1928 O O . THR A 1 235 ? -40.913 1.140 45.515 1.00 91.75 235 THR A O 1
ATOM 1931 N N . LYS A 1 236 ? -39.427 1.537 43.877 1.00 93.19 236 LYS A N 1
ATOM 1932 C CA . LYS A 1 236 ? -39.697 0.285 43.150 1.00 93.19 236 LYS A CA 1
ATOM 1933 C C . LYS A 1 236 ? -39.492 -0.950 44.030 1.00 93.19 236 LYS A C 1
ATOM 1935 O O . LYS A 1 236 ? -40.311 -1.860 43.988 1.00 93.19 236 LYS A O 1
ATOM 1940 N N . ILE A 1 237 ? -38.445 -0.975 44.864 1.00 91.12 237 ILE A N 1
ATOM 1941 C CA . ILE A 1 237 ? -38.216 -2.072 45.821 1.00 91.12 237 ILE A CA 1
ATOM 1942 C C . ILE A 1 237 ? -39.376 -2.173 46.814 1.00 91.12 237 ILE A C 1
ATOM 1944 O O . ILE A 1 237 ? -39.867 -3.272 47.050 1.00 91.12 237 ILE A O 1
ATOM 1948 N N . LYS A 1 238 ? -39.854 -1.053 47.369 1.00 91.00 238 LYS A N 1
ATOM 1949 C CA . LYS A 1 238 ? -40.992 -1.040 48.310 1.00 91.00 238 LYS A CA 1
ATOM 1950 C C . LYS A 1 238 ? -42.284 -1.574 47.698 1.00 91.00 238 LYS A C 1
ATOM 1952 O O . LYS A 1 238 ? -43.074 -2.192 48.403 1.00 91.00 238 LYS A O 1
ATOM 1957 N N . GLU A 1 239 ? -42.483 -1.333 46.410 1.00 90.81 239 GLU A N 1
ATOM 1958 C CA . GLU A 1 239 ? -43.671 -1.746 45.658 1.00 90.81 239 GLU A CA 1
ATOM 1959 C C . GLU A 1 239 ? -43.563 -3.173 45.097 1.00 90.81 239 GLU A C 1
ATOM 1961 O O . GLU A 1 239 ? -44.530 -3.684 44.543 1.00 90.81 239 GLU A O 1
ATOM 1966 N N . CYS A 1 240 ? -42.419 -3.851 45.249 1.00 90.06 240 CYS A N 1
ATOM 1967 C CA . CYS A 1 240 ? -42.267 -5.226 44.778 1.00 90.06 240 CYS A CA 1
ATOM 1968 C C . CYS A 1 240 ? -43.134 -6.204 45.578 1.00 90.06 240 CYS A C 1
ATOM 1970 O O . CYS A 1 240 ? -43.122 -6.199 46.813 1.00 90.06 240 CYS A O 1
ATOM 1972 N N . ASP A 1 241 ? -43.793 -7.112 44.858 1.00 86.94 241 ASP A N 1
ATOM 1973 C CA . ASP A 1 241 ? -44.608 -8.198 45.419 1.00 86.94 241 ASP A CA 1
ATOM 1974 C C . ASP A 1 241 ? -43.867 -9.544 45.471 1.00 86.94 241 ASP A C 1
ATOM 1976 O O . ASP A 1 241 ? -44.348 -10.510 46.064 1.00 86.94 241 ASP A O 1
ATOM 1980 N N . ARG A 1 242 ? -42.692 -9.644 44.832 1.00 86.94 242 ARG A N 1
ATOM 1981 C CA . ARG A 1 242 ? -41.887 -10.872 44.774 1.00 86.94 242 ARG A CA 1
ATOM 1982 C C . ARG A 1 242 ? -40.422 -10.580 45.051 1.00 86.94 242 ARG A C 1
ATOM 1984 O O . ARG A 1 242 ? -39.860 -9.599 44.573 1.00 86.94 242 ARG A O 1
ATOM 1991 N N . THR A 1 243 ? -39.767 -11.504 45.747 1.00 85.94 243 THR A N 1
ATOM 1992 C CA . THR A 1 243 ? -38.326 -11.436 46.037 1.00 85.94 243 THR A CA 1
ATOM 1993 C C . THR A 1 243 ? -37.464 -11.427 44.771 1.00 85.94 243 THR A C 1
ATOM 1995 O O . THR A 1 243 ? -36.435 -10.759 44.748 1.00 85.94 243 THR A O 1
ATOM 1998 N N . LEU A 1 244 ? -37.914 -12.111 43.714 1.00 86.75 244 LEU A N 1
ATOM 1999 C CA . LEU A 1 244 ? -37.266 -12.170 42.397 1.00 86.75 244 LEU A CA 1
ATOM 2000 C C . LEU A 1 244 ? -37.228 -10.815 41.668 1.00 86.75 244 LEU A C 1
ATOM 2002 O O . LEU A 1 244 ? -36.318 -10.564 40.881 1.00 86.75 244 LEU A O 1
ATOM 2006 N N . ASP A 1 245 ? -38.204 -9.942 41.919 1.00 88.00 245 ASP A N 1
ATOM 2007 C CA . ASP A 1 245 ? -38.244 -8.611 41.307 1.00 88.00 245 ASP A CA 1
ATOM 2008 C C . ASP A 1 245 ? -37.307 -7.646 42.049 1.00 88.00 245 ASP A C 1
ATOM 2010 O O . ASP A 1 245 ? -36.637 -6.828 41.423 1.00 88.00 245 ASP A O 1
ATOM 2014 N N . ILE A 1 246 ? -37.140 -7.836 43.364 1.00 87.25 246 ILE A N 1
ATOM 2015 C CA . ILE A 1 246 ? -36.142 -7.112 44.164 1.00 87.25 246 ILE A CA 1
ATOM 2016 C C . ILE A 1 246 ? -34.721 -7.446 43.690 1.00 87.25 246 ILE A C 1
ATOM 2018 O O . ILE A 1 246 ? -33.914 -6.536 43.527 1.00 87.25 246 ILE A O 1
ATOM 2022 N N . THR A 1 247 ? -34.415 -8.721 43.414 1.00 86.81 247 THR A N 1
ATOM 2023 C CA . THR A 1 247 ? -33.083 -9.117 42.916 1.00 86.81 247 THR A CA 1
ATOM 2024 C C . THR A 1 247 ? -32.764 -8.528 41.544 1.00 86.81 247 THR A C 1
ATOM 2026 O O . THR A 1 247 ? -31.641 -8.093 41.325 1.00 86.81 247 THR A O 1
ATOM 2029 N N . LYS A 1 248 ? -33.750 -8.422 40.643 1.00 87.38 248 LYS A N 1
ATOM 2030 C CA . LYS A 1 248 ? -33.552 -7.755 39.343 1.00 87.38 248 LYS A CA 1
ATOM 2031 C C . LYS A 1 248 ? -33.247 -6.268 39.507 1.00 87.38 248 LYS A C 1
ATOM 2033 O O . LYS A 1 248 ? -32.384 -5.737 38.821 1.00 87.38 248 LYS A O 1
ATOM 2038 N N . ILE A 1 249 ? -33.926 -5.600 40.439 1.00 86.62 249 ILE A N 1
ATOM 2039 C CA . ILE A 1 249 ? -33.654 -4.192 40.742 1.00 86.62 249 ILE A CA 1
ATOM 2040 C C . ILE A 1 249 ? -32.251 -4.017 41.347 1.00 86.62 249 ILE A C 1
ATOM 2042 O O . ILE A 1 249 ? -31.556 -3.065 40.997 1.00 86.62 249 ILE A O 1
ATOM 2046 N N . GLU A 1 250 ? -31.817 -4.92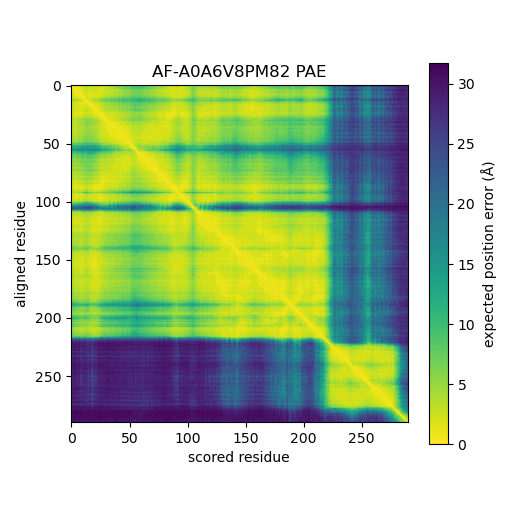8 42.225 1.00 85.69 250 GLU A N 1
ATOM 2047 C CA . GLU A 1 250 ? -30.449 -4.944 42.768 1.00 85.69 250 GLU A CA 1
ATOM 2048 C C . GLU A 1 250 ? -29.393 -5.123 41.657 1.00 85.69 250 GLU A C 1
ATOM 2050 O O . GLU A 1 250 ? -28.356 -4.466 41.693 1.00 85.69 250 GLU A O 1
ATOM 2055 N N . GLU A 1 251 ? -29.663 -5.951 40.643 1.00 83.06 251 GLU A N 1
ATOM 2056 C CA . GLU A 1 251 ? -28.791 -6.127 39.470 1.00 83.06 251 GLU A CA 1
ATOM 2057 C C . GLU A 1 251 ? -28.763 -4.889 38.559 1.00 83.06 251 GLU A C 1
ATOM 2059 O O . GLU A 1 251 ? -27.700 -4.496 38.076 1.00 83.06 251 GLU A O 1
ATOM 2064 N N . GLU A 1 252 ? -29.913 -4.248 38.333 1.00 83.38 252 GLU A N 1
ATOM 2065 C CA . GLU A 1 252 ? -30.006 -3.018 37.538 1.00 83.38 252 GLU A CA 1
ATOM 2066 C C . GLU A 1 252 ? -29.254 -1.857 38.199 1.00 83.38 252 GLU A C 1
ATOM 2068 O O . GLU A 1 252 ? -28.481 -1.161 37.541 1.00 83.38 252 GLU A O 1
ATOM 2073 N N . ILE A 1 253 ? -29.448 -1.651 39.505 1.00 85.00 253 ILE A N 1
ATOM 2074 C CA . ILE A 1 253 ? -28.820 -0.538 40.226 1.00 85.00 253 ILE A CA 1
ATOM 2075 C C . ILE A 1 253 ? -27.316 -0.757 40.449 1.00 85.00 253 ILE A C 1
ATOM 2077 O O . ILE A 1 253 ? -26.574 0.214 40.591 1.00 85.00 253 ILE A O 1
ATOM 2081 N N . ALA A 1 254 ? -26.843 -2.009 40.421 1.00 80.00 254 ALA A N 1
ATOM 2082 C CA . ALA A 1 254 ? -25.421 -2.349 40.507 1.00 80.00 254 ALA A CA 1
ATOM 2083 C C . ALA A 1 254 ? -24.591 -1.850 39.307 1.00 80.00 254 ALA A C 1
ATOM 2085 O O . ALA A 1 254 ? -23.363 -1.889 39.358 1.00 80.00 254 ALA A O 1
ATOM 2086 N N . GLN A 1 255 ? -25.239 -1.359 38.244 1.00 77.19 255 GLN A N 1
ATOM 2087 C CA . GLN A 1 255 ? -24.571 -0.716 37.109 1.00 77.19 255 GLN A CA 1
ATOM 2088 C C . GLN A 1 255 ? -24.095 0.721 37.414 1.00 77.19 255 GLN A C 1
ATOM 2090 O O . GLN A 1 255 ? -23.346 1.283 36.615 1.00 77.19 255 GLN A O 1
ATOM 2095 N N . TYR A 1 256 ? -24.498 1.304 38.552 1.00 82.12 256 TYR A N 1
ATOM 2096 C CA . TYR A 1 256 ? -24.143 2.661 38.991 1.00 82.12 256 TYR A CA 1
ATOM 2097 C C . TYR A 1 256 ? -23.163 2.661 40.178 1.00 82.12 256 TYR A C 1
ATOM 2099 O O . TYR A 1 256 ? -23.116 1.703 40.953 1.00 82.12 256 TYR A O 1
ATOM 2107 N N . ASP A 1 257 ? -22.421 3.762 40.381 1.00 76.62 257 ASP A N 1
ATOM 2108 C CA . ASP A 1 257 ? -21.575 3.911 41.574 1.00 76.62 257 ASP A CA 1
ATOM 2109 C C . ASP A 1 257 ? -22.421 4.460 42.715 1.00 76.62 257 ASP A C 1
ATOM 2111 O O . ASP A 1 257 ? -22.877 5.606 42.694 1.00 76.62 257 ASP A O 1
ATOM 2115 N N . LEU A 1 258 ? -22.652 3.614 43.709 1.00 81.31 258 LEU A N 1
ATOM 2116 C CA . LEU A 1 258 ? -23.395 3.968 44.907 1.00 81.31 258 LEU A CA 1
ATOM 2117 C C . LEU A 1 258 ? -22.423 4.431 45.989 1.00 81.31 258 LEU A C 1
ATOM 2119 O O . LEU A 1 258 ? -21.490 3.698 46.344 1.00 81.31 258 LEU A O 1
ATOM 2123 N N . SER A 1 259 ? -22.703 5.586 46.595 1.00 84.44 259 SER A N 1
ATOM 2124 C CA . SER A 1 259 ? -21.996 6.024 47.799 1.00 84.44 259 SER A CA 1
ATOM 2125 C C . SER A 1 259 ? -22.152 4.994 48.926 1.00 84.44 259 SER A C 1
ATOM 2127 O O . SER A 1 259 ? -23.098 4.200 48.958 1.00 84.44 259 SER A O 1
ATOM 2129 N N . SER A 1 260 ? -21.243 5.003 49.902 1.00 81.12 260 SER A N 1
ATOM 2130 C CA . SER A 1 260 ? -21.313 4.083 51.048 1.00 81.12 260 SER A CA 1
ATOM 2131 C C . SER A 1 260 ? -22.636 4.193 51.824 1.00 81.12 260 SER A C 1
ATOM 2133 O O . SER A 1 260 ? -23.108 3.206 52.390 1.00 81.12 260 SER A O 1
ATOM 2135 N N . GLU A 1 261 ? -23.258 5.371 51.822 1.00 85.12 261 GLU A N 1
ATOM 2136 C CA . GLU A 1 261 ? -24.560 5.621 52.436 1.00 85.12 261 GLU A CA 1
ATOM 2137 C C . GLU A 1 261 ? -25.716 5.074 51.584 1.00 85.12 261 GLU A C 1
ATOM 2139 O O . GLU A 1 261 ? -26.604 4.398 52.112 1.00 85.12 261 GLU A O 1
ATOM 2144 N N . GLN A 1 262 ? -25.669 5.273 50.263 1.00 87.75 262 GLN A N 1
ATOM 2145 C CA . GLN A 1 262 ? -26.652 4.725 49.325 1.00 87.75 262 GLN A CA 1
ATOM 2146 C C . GLN A 1 262 ? -26.642 3.187 49.335 1.00 87.75 262 GLN A C 1
ATOM 2148 O O . GLN A 1 262 ? -27.706 2.577 49.425 1.00 87.75 262 GLN A O 1
ATOM 2153 N N . ARG A 1 263 ? -25.463 2.545 49.362 1.00 87.25 263 ARG A N 1
ATOM 2154 C CA . ARG A 1 263 ? -25.338 1.074 49.465 1.00 87.25 263 ARG A CA 1
ATOM 2155 C C . ARG A 1 263 ? -26.021 0.527 50.717 1.00 87.25 263 ARG A C 1
ATOM 2157 O O . ARG A 1 263 ? -26.870 -0.354 50.625 1.00 87.25 263 ARG A O 1
ATOM 2164 N N . LYS A 1 264 ? -25.733 1.118 51.882 1.00 88.69 264 LYS A N 1
ATOM 2165 C CA . LYS A 1 264 ? -26.368 0.727 53.153 1.00 88.69 264 LYS A CA 1
ATOM 2166 C C . LYS A 1 264 ? -27.884 0.906 53.119 1.00 88.69 264 LYS A C 1
ATOM 2168 O O . LYS A 1 264 ? -28.614 0.084 53.671 1.00 88.69 264 LYS A O 1
ATOM 2173 N N . LYS A 1 265 ? -28.370 1.989 52.502 1.00 91.44 265 LYS A N 1
ATOM 2174 C CA . LYS A 1 265 ? -29.806 2.273 52.390 1.00 91.44 265 LYS A CA 1
ATOM 2175 C C . LYS A 1 265 ? -30.508 1.268 51.472 1.00 91.44 265 LYS A C 1
ATOM 2177 O O . LYS A 1 265 ? -31.581 0.790 51.834 1.00 91.44 265 LYS A O 1
ATOM 2182 N N . LEU A 1 266 ? -29.884 0.916 50.347 1.00 91.19 266 LEU A N 1
ATOM 2183 C CA . LEU A 1 266 ? -30.373 -0.097 49.412 1.00 91.19 266 LEU A CA 1
ATOM 2184 C C . LEU A 1 266 ? -30.459 -1.478 50.074 1.00 91.19 266 LEU A C 1
ATOM 2186 O O . LEU A 1 266 ? -31.533 -2.073 50.091 1.00 91.19 266 LEU A O 1
ATOM 2190 N N . GLU A 1 267 ? -29.367 -1.945 50.687 1.00 90.44 267 GLU A N 1
ATOM 2191 C CA . GLU A 1 267 ? -29.314 -3.246 51.371 1.00 90.44 267 GLU A CA 1
ATOM 2192 C C . GLU A 1 267 ? -30.361 -3.349 52.482 1.00 90.44 267 GLU A C 1
ATOM 2194 O O . GLU A 1 267 ? -31.057 -4.358 52.612 1.00 90.44 267 GLU A O 1
ATOM 2199 N N . LYS A 1 268 ? -30.501 -2.285 53.282 1.00 92.56 268 LYS A N 1
ATOM 2200 C CA . LYS A 1 268 ? -31.478 -2.240 54.370 1.00 92.56 268 LYS A CA 1
ATOM 2201 C C . LYS A 1 268 ? -32.910 -2.331 53.847 1.00 92.56 268 LYS A C 1
ATOM 2203 O O . LYS A 1 268 ? -33.703 -3.074 54.422 1.00 92.56 268 LYS A O 1
ATOM 2208 N N . GLU A 1 269 ? -33.250 -1.582 52.799 1.00 92.38 269 GLU A N 1
ATOM 2209 C CA . GLU A 1 269 ? -34.609 -1.586 52.247 1.00 92.38 269 GLU A CA 1
ATOM 2210 C C . GLU A 1 269 ? -34.931 -2.911 51.549 1.00 92.38 269 GLU A C 1
ATOM 2212 O O . GLU A 1 269 ? -35.989 -3.488 51.797 1.00 92.38 269 GLU A O 1
ATOM 2217 N N . ALA A 1 270 ? -34.003 -3.436 50.743 1.00 90.19 270 ALA A N 1
ATOM 2218 C CA . ALA A 1 270 ? -34.174 -4.714 50.064 1.00 90.19 270 ALA A CA 1
ATOM 2219 C C . ALA A 1 270 ? -34.336 -5.865 51.062 1.00 90.19 270 ALA A C 1
ATOM 2221 O O . ALA A 1 270 ? -35.226 -6.700 50.900 1.00 90.19 270 ALA A O 1
ATOM 2222 N N . ARG A 1 271 ? -33.534 -5.879 52.135 1.00 90.81 271 ARG A N 1
ATOM 2223 C CA . ARG A 1 271 ? -33.678 -6.851 53.224 1.00 90.81 271 ARG A CA 1
ATOM 2224 C C . ARG A 1 271 ? -35.030 -6.719 53.919 1.00 90.81 271 ARG A C 1
ATOM 2226 O O . ARG A 1 271 ? -35.732 -7.716 54.034 1.00 90.81 271 ARG A O 1
ATOM 2233 N N . ARG A 1 272 ? -35.430 -5.499 54.304 1.00 91.31 272 ARG A N 1
ATOM 2234 C CA . ARG A 1 272 ? -36.725 -5.263 54.964 1.00 91.31 272 ARG A CA 1
ATOM 2235 C C . ARG A 1 272 ? -37.885 -5.775 54.115 1.00 91.31 272 ARG A C 1
ATOM 2237 O O . ARG A 1 272 ? -38.748 -6.479 54.626 1.00 91.31 272 ARG A O 1
ATOM 2244 N N . ARG A 1 273 ? -37.893 -5.456 52.818 1.00 90.69 273 ARG A N 1
ATOM 2245 C CA . ARG A 1 273 ? -38.973 -5.881 51.926 1.00 90.69 273 ARG A CA 1
ATOM 2246 C C . ARG A 1 273 ? -38.972 -7.391 51.683 1.00 90.69 273 ARG A C 1
ATOM 2248 O O . ARG A 1 273 ? -40.040 -7.994 51.657 1.00 90.69 273 ARG A O 1
ATOM 2255 N N . LYS A 1 274 ? -37.799 -8.018 51.531 1.00 89.75 274 LYS A N 1
ATOM 2256 C CA . LYS A 1 274 ? -37.682 -9.484 51.420 1.00 89.75 274 LYS A CA 1
ATOM 2257 C C . LYS A 1 274 ? -38.246 -10.180 52.667 1.00 89.75 274 LYS A C 1
ATOM 2259 O O . LYS A 1 274 ? -38.981 -11.152 52.509 1.00 89.75 274 LYS A O 1
ATOM 2264 N N . ASP A 1 275 ? -37.970 -9.655 53.861 1.00 88.56 275 ASP A N 1
ATOM 2265 C CA . ASP A 1 275 ? -38.500 -10.179 55.127 1.00 88.56 275 ASP A CA 1
ATOM 2266 C C . ASP A 1 275 ? -40.036 -10.006 55.213 1.00 88.56 275 ASP A C 1
ATOM 2268 O O . ASP A 1 275 ? -40.747 -10.967 55.503 1.00 88.56 275 ASP A O 1
ATOM 2272 N N . GLU A 1 276 ? -40.574 -8.829 54.853 1.00 87.06 276 GLU A N 1
ATOM 2273 C CA . GLU A 1 276 ? -42.030 -8.574 54.792 1.00 87.06 276 GLU A CA 1
ATOM 2274 C C . GLU A 1 276 ? -42.758 -9.557 53.857 1.00 87.06 276 GLU A C 1
ATOM 2276 O O . GLU A 1 276 ? -43.818 -10.084 54.196 1.00 87.06 276 GLU A O 1
ATOM 2281 N N . LEU A 1 277 ? -42.185 -9.833 52.681 1.00 85.12 277 LEU A N 1
ATOM 2282 C CA . LEU A 1 277 ? -42.754 -10.775 51.715 1.00 85.12 277 LEU A CA 1
ATOM 2283 C C . LEU A 1 277 ? -42.660 -12.236 52.186 1.00 85.12 277 LEU A C 1
ATOM 2285 O O . LEU A 1 277 ? -43.501 -13.047 51.802 1.00 85.12 277 LEU A O 1
ATOM 2289 N N . GLN A 1 278 ? -41.679 -12.584 53.026 1.00 73.38 278 GLN A N 1
ATOM 2290 C CA . GLN A 1 278 ? -41.575 -13.917 53.634 1.00 73.38 278 GLN A CA 1
ATOM 2291 C C . GLN A 1 278 ? -42.568 -14.119 54.787 1.00 73.38 278 GLN A C 1
ATOM 2293 O O . GLN A 1 278 ? -43.115 -15.216 54.931 1.00 73.38 278 GLN A O 1
ATOM 2298 N N . ASP A 1 279 ? -42.857 -13.079 55.572 1.00 62.28 279 ASP A N 1
ATOM 2299 C CA . ASP A 1 279 ? -43.824 -13.149 56.675 1.00 62.28 279 ASP A CA 1
ATOM 2300 C C . ASP A 1 279 ? -45.283 -13.242 56.197 1.00 62.28 279 ASP A C 1
ATOM 2302 O O . ASP A 1 279 ? -46.122 -13.822 56.887 1.00 62.28 279 ASP A O 1
ATOM 2306 N N . ILE A 1 280 ? -45.590 -12.768 54.984 1.00 57.47 280 ILE A N 1
ATOM 2307 C CA . ILE A 1 280 ? -46.914 -12.928 54.353 1.00 57.47 280 ILE A CA 1
ATOM 2308 C C . ILE A 1 280 ? -47.192 -14.395 53.960 1.00 57.47 280 ILE A C 1
ATOM 2310 O O . ILE A 1 280 ? -48.350 -14.805 53.872 1.00 57.47 280 ILE A O 1
ATOM 2314 N N . VAL A 1 281 ? -46.152 -15.216 53.765 1.00 53.06 281 VAL A N 1
ATOM 2315 C CA . VAL A 1 281 ? -46.279 -16.615 53.311 1.00 53.06 281 VAL A CA 1
ATOM 2316 C C . VAL A 1 281 ? -46.433 -17.610 54.474 1.00 53.06 281 VAL A C 1
ATOM 2318 O O . VAL A 1 281 ? -46.808 -18.760 54.246 1.00 53.06 281 VAL A O 1
ATOM 2321 N N . LYS A 1 282 ? -46.219 -17.207 55.737 1.00 43.91 282 LYS A N 1
ATOM 2322 C CA . LYS A 1 282 ? -46.448 -18.097 56.890 1.00 43.91 282 LYS A CA 1
ATOM 2323 C C . LYS A 1 282 ? -47.937 -18.118 57.277 1.00 43.91 282 LYS A C 1
ATOM 2325 O O . LYS A 1 282 ? -48.459 -17.093 57.720 1.00 43.91 282 LYS A O 1
ATOM 2330 N N . PRO A 1 283 ? -48.649 -19.261 57.180 1.00 41.41 283 PRO A N 1
ATOM 2331 C CA . PRO A 1 283 ? -50.023 -19.345 57.654 1.00 41.41 283 PRO A CA 1
ATOM 2332 C C . PRO A 1 283 ? -50.047 -19.188 59.178 1.00 41.41 283 PRO A C 1
ATOM 2334 O O . PRO A 1 283 ? -49.267 -19.820 59.889 1.00 41.41 283 PRO A O 1
ATOM 2337 N N . LYS A 1 284 ? -50.976 -18.377 59.696 1.00 42.28 284 LYS A N 1
ATOM 2338 C CA . LYS A 1 284 ? -51.330 -18.387 61.121 1.00 42.28 284 LYS A CA 1
ATOM 2339 C C . LYS A 1 284 ? -51.909 -19.762 61.466 1.00 42.28 284 LYS A C 1
ATOM 2341 O O . LYS A 1 284 ? -53.095 -19.992 61.236 1.00 42.28 284 LYS A O 1
ATOM 2346 N N . GLU A 1 285 ? -51.105 -20.653 62.040 1.00 40.62 285 GLU A N 1
ATOM 2347 C CA . GLU A 1 285 ? -51.616 -21.829 62.745 1.00 40.62 285 GLU A CA 1
ATOM 2348 C C . GLU A 1 285 ? -52.445 -21.346 63.941 1.00 40.62 285 GLU A C 1
ATOM 2350 O O . GLU A 1 285 ? -51.938 -20.946 64.991 1.00 40.62 285 GLU A O 1
ATOM 2355 N N . LYS A 1 286 ? -53.767 -21.309 63.750 1.00 41.44 286 LYS A N 1
ATOM 2356 C CA . LYS A 1 286 ? -54.719 -21.190 64.846 1.00 41.44 286 LYS A CA 1
ATOM 2357 C C . LYS A 1 286 ? -54.714 -22.512 65.601 1.00 41.44 286 LYS A C 1
ATOM 2359 O O . LYS A 1 286 ? -55.192 -23.519 65.091 1.00 41.44 286 LYS A O 1
ATOM 2364 N N . TYR A 1 287 ? -54.237 -22.460 66.838 1.00 47.91 287 TYR A N 1
ATOM 2365 C CA . TYR A 1 287 ? -54.563 -23.423 67.880 1.00 47.91 287 TYR A CA 1
ATOM 2366 C C . TYR A 1 287 ? -56.071 -23.725 67.874 1.00 47.91 287 TYR A C 1
ATOM 2368 O O . TYR A 1 287 ? -56.898 -22.817 68.012 1.00 47.91 287 TYR A O 1
ATOM 2376 N N . HIS A 1 288 ? -56.428 -25.000 67.759 1.00 40.31 288 HIS A N 1
ATOM 2377 C CA . HIS A 1 288 ? -57.684 -25.523 68.283 1.00 40.31 288 HIS A CA 1
ATOM 2378 C C . HIS A 1 288 ? -57.358 -26.625 69.283 1.00 40.31 288 HIS A C 1
ATOM 2380 O O . HIS A 1 288 ? -56.934 -27.716 68.919 1.00 40.31 288 HIS A O 1
ATOM 2386 N N . ASN A 1 289 ? -57.543 -26.272 70.556 1.00 38.88 289 ASN A N 1
ATOM 2387 C CA . ASN A 1 289 ? -57.837 -27.213 71.623 1.00 38.88 289 ASN A CA 1
ATOM 2388 C C . ASN A 1 289 ? -59.167 -27.909 71.298 1.00 38.88 289 ASN A C 1
ATOM 2390 O O . ASN A 1 289 ? -60.149 -27.209 71.039 1.00 38.88 289 ASN A O 1
ATOM 2394 N N . ILE A 1 290 ? -59.180 -29.242 71.329 1.00 36.56 290 ILE A N 1
ATOM 2395 C CA . ILE A 1 290 ? -59.985 -30.145 72.182 1.00 36.56 290 ILE A CA 1
ATOM 2396 C C . ILE A 1 290 ? -59.521 -31.570 71.871 1.00 36.56 290 ILE A C 1
ATOM 2398 O O . ILE A 1 290 ? -59.438 -31.909 70.670 1.00 36.56 290 ILE A O 1
#

Foldseek 3Di:
DQVVLVVVLQDDVPDGDQQNQPDKDFAFDPVLVVVLVVLVVVLVVLVCVQPDPVDPDDPVRNVVSVVSNVVSVVCNVQSVCNGRFWMWGFAPVGTDIDGLPRDDPPPPDDPVRSVVVVCVVVQLEDQADALVVVCVPPPVPHQKDQLLVVVSCLRRPGRHRHYPDPVNSQVSLQVCQLVLQWAKDFADPNHDDGDTHNDGDGDDRDPGIMTGGSVRHDDDPQAADDPVRLVVLLVQLQPDLDLVSLVVSVVVCVSHDYDPVSVVSSVVSSVVSNVVNVVVPDDPPDDDDD

Radius of gyration: 37.96 Å; Cα contacts (8 Å, |Δi|>4): 345; chains: 1; bounding box: 98×42×124 Å

Secondary structure (DSSP, 8-state):
-HHHHHHHHHEETTEEPS--TT--EEEE-HHHHHHHHHHHHHHHHHHHHHH-SSS---HHHHHHHHHHHHHHHHHHHHHHHHHEEEEEEEETTEEEEEE--SPPTT----HHHHHHHHHHHTTSEESS--HHHHIIIIITT-SEEEHHHHHHHHHHSTTSPEESSTHHHHHHHHHHHHHTSEEEEEEETTEEEEEESSS-------TT-EEEEHHHHSPPP-PBPPHHHHHHHHHHHHH-SSHHHHHHHHHHHTTSB--HHHHHHHHHHHHHHHHHHHHTTS--------

InterPro domains:
  IPR007555 Domain of unknown function DUF499 [PF04465] (12-179)

Nearest PDB structures (foldseek):
  4afl-assembly2_B  TM=7.663E-01  e=4.051E+00  Homo sapiens
  4do2-assembly1_A  TM=7.790E-01  e=8.154E+00  Escherichia coli
  4afl-assembly1_C  TM=4.757E-01  e=4.825E+00  Homo sapiens